Protein AF-A0A183DY13-F1 (afdb_monomer_lite)

Radius of gyration: 20.71 Å; chains: 1; bounding box: 46×67×47 Å

Foldseek 3Di:
DQLVLVVVVLVCPQQFLFLDDDDQAFAQQKAKDDPCPPQFKIKIKGQPDVVQGKIWMWMDGDQKTKTKIWGWDWDDDPQKIKIATFIKMKMAGVVVRDIDMDTRRQKIWMWGCPVHHDTGIDIDGDRDHDDPDDPDDDDQADPPCSVVSSDRPVRVVRLPDDPPDDCSHPVVQVLVVCVVVVVPVVSVVSVVVSVVVSVVVVVVVVVVVVVVVVVVVVVVVVD

pLDDT: mean 89.86, std 10.61, range [41.34, 98.75]

Sequence (223 aa):
MVNVATFVISTLCNTPFRTSKPFNPLWCETFEMDRTYDRGWRAIAEQVSHHPPISAIHAEGNGWILDEDMCVRSNFQATAMKIFPEGTISIFFPATHSFYHWTMKDIKTCVKGFIIGPITVHNEGDCVIKDGRVIWTRKAPPPESELMYNFTAMAIELNEPEEGVAPTDSRLRPDMRLMENGDWAAANDEKARLEEKQRADTKKYQVMRLETDIQLQITIVIE

InterPro domains:
  IPR000648 Oxysterol-binding protein [PF01237] (1-130)
  IPR000648 Oxysterol-binding protein [PF01237] (132-205)
  IPR000648 Oxysterol-binding protein [PTHR10972] (1-131)
  IPR018494 Oxysterol-binding protein, conserved site [PS01013] (46-56)
  IPR037239 Oxysterol-binding protein superfamily [SSF144000] (1-206)

Structure (mmCIF, N/CA/C/O backbone):
data_AF-A0A183DY13-F1
#
_entry.id   AF-A0A183DY13-F1
#
loop_
_atom_site.group_PDB
_atom_site.id
_atom_site.type_symbol
_atom_site.label_atom_id
_atom_site.label_alt_id
_atom_site.label_comp_id
_atom_site.label_asym_id
_atom_site.label_entity_id
_atom_site.label_seq_id
_atom_site.pdbx_PDB_ins_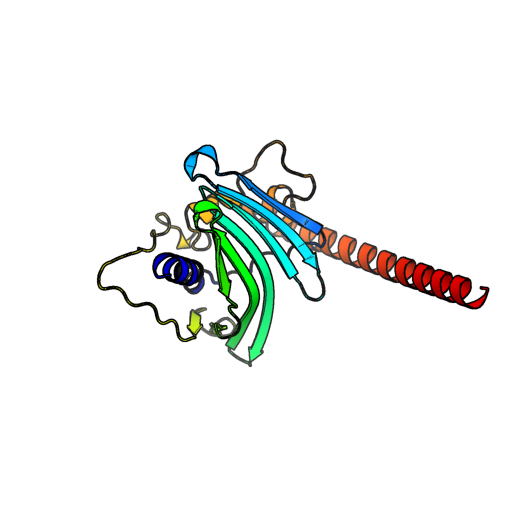code
_atom_site.Cartn_x
_atom_site.Cartn_y
_atom_site.Cartn_z
_atom_site.occupancy
_atom_site.B_iso_or_equiv
_atom_site.auth_seq_id
_atom_site.auth_comp_id
_atom_site.auth_asym_id
_atom_site.auth_atom_id
_atom_site.pdbx_PDB_model_num
ATOM 1 N N . MET A 1 1 ? -12.428 7.706 19.908 1.00 77.31 1 MET A N 1
ATOM 2 C CA . MET A 1 1 ? -11.014 7.415 20.249 1.00 77.31 1 MET A CA 1
ATOM 3 C C . MET A 1 1 ? -10.673 5.929 20.167 1.00 77.31 1 MET A C 1
ATOM 5 O O . MET A 1 1 ? -9.815 5.596 19.368 1.00 77.31 1 MET A O 1
ATOM 9 N N . VAL A 1 2 ? -11.331 5.031 20.918 1.00 85.00 2 VAL A N 1
ATOM 10 C CA . VAL A 1 2 ? -10.957 3.598 20.941 1.00 85.00 2 VAL A CA 1
ATOM 11 C C . VAL A 1 2 ? -10.994 2.945 19.550 1.00 85.00 2 VAL A C 1
ATOM 13 O O . VAL A 1 2 ? -9.998 2.361 19.150 1.00 85.00 2 VAL A O 1
ATOM 16 N N . ASN A 1 3 ? -12.063 3.144 18.768 1.00 88.50 3 ASN A N 1
ATOM 17 C CA . ASN A 1 3 ? -12.154 2.608 17.398 1.00 88.50 3 ASN A CA 1
ATOM 18 C C . ASN A 1 3 ? -11.053 3.135 16.464 1.00 88.50 3 ASN A C 1
ATOM 20 O O . ASN A 1 3 ? -10.502 2.366 15.687 1.00 88.50 3 ASN A O 1
ATOM 24 N N . VAL A 1 4 ? -10.715 4.428 16.559 1.00 89.94 4 VAL A N 1
ATOM 25 C CA . VAL A 1 4 ? -9.640 5.038 15.754 1.00 89.94 4 VAL A CA 1
ATOM 26 C C . VAL A 1 4 ? -8.311 4.387 16.104 1.00 89.94 4 VAL A C 1
ATOM 28 O O . VAL A 1 4 ? -7.590 3.940 15.227 1.00 89.94 4 VAL A O 1
ATOM 31 N N . ALA A 1 5 ? -8.012 4.249 17.391 1.00 88.12 5 ALA A N 1
ATOM 32 C CA . ALA A 1 5 ? -6.770 3.630 17.805 1.00 88.12 5 ALA A CA 1
ATOM 33 C C . ALA A 1 5 ? -6.729 2.132 17.409 1.00 88.12 5 ALA A C 1
ATOM 35 O O . ALA A 1 5 ? -5.703 1.640 16.944 1.00 88.12 5 ALA A O 1
ATOM 36 N N . THR A 1 6 ? -7.847 1.402 17.524 1.00 88.38 6 THR A N 1
ATOM 37 C CA . THR A 1 6 ? -7.950 0.012 17.050 1.00 88.38 6 THR A CA 1
ATOM 38 C C . THR A 1 6 ? -7.696 -0.089 15.546 1.00 88.38 6 THR A C 1
ATOM 40 O O . THR A 1 6 ? -6.985 -0.996 15.114 1.00 88.38 6 THR A O 1
ATOM 43 N N . PHE A 1 7 ? -8.215 0.858 14.760 1.00 92.00 7 PHE A N 1
ATOM 44 C CA . PHE A 1 7 ? -7.916 0.975 13.336 1.00 92.00 7 PHE A CA 1
ATOM 45 C C . PHE A 1 7 ? -6.410 1.166 13.093 1.00 92.00 7 PHE A C 1
ATOM 47 O O . PHE A 1 7 ? -5.842 0.397 12.321 1.00 92.00 7 PHE A O 1
ATOM 54 N N . VAL A 1 8 ? -5.739 2.064 13.829 1.00 89.12 8 VAL A N 1
ATOM 55 C CA . VAL A 1 8 ? -4.276 2.257 13.732 1.00 89.12 8 VAL A CA 1
ATOM 56 C C . VAL A 1 8 ? -3.502 0.962 13.989 1.00 89.12 8 VAL A C 1
ATOM 58 O O . VAL A 1 8 ? -2.612 0.624 13.219 1.00 89.12 8 VAL A O 1
ATOM 61 N N . ILE A 1 9 ? -3.835 0.195 15.034 1.00 85.31 9 ILE A N 1
ATOM 62 C CA . ILE A 1 9 ? -3.143 -1.083 15.297 1.00 85.31 9 ILE A CA 1
ATOM 63 C C . ILE A 1 9 ? -3.423 -2.106 14.193 1.00 85.31 9 ILE A C 1
ATOM 65 O O . ILE A 1 9 ? -2.542 -2.890 13.832 1.00 85.31 9 ILE A O 1
ATOM 69 N N . SER A 1 10 ? -4.647 -2.126 13.661 1.00 89.31 10 SER A N 1
ATOM 70 C CA . SER A 1 10 ? -5.055 -3.127 12.675 1.00 89.31 10 SER A CA 1
ATOM 71 C C . SER A 1 10 ? -4.202 -3.092 11.401 1.00 89.31 10 SER A C 1
ATOM 73 O O . SER A 1 10 ? -3.988 -4.145 10.799 1.00 89.31 10 SER A O 1
ATOM 75 N N . THR A 1 11 ? -3.629 -1.939 11.035 1.00 89.69 11 THR A N 1
ATOM 76 C CA . THR A 1 11 ? -2.766 -1.806 9.847 1.00 89.69 11 THR A CA 1
ATOM 77 C C . THR A 1 11 ? -1.447 -2.578 9.981 1.00 89.69 11 THR A C 1
ATOM 79 O O . THR A 1 11 ? -0.893 -3.041 8.988 1.00 89.69 11 THR A O 1
ATOM 82 N N . LEU A 1 12 ? -0.979 -2.820 11.210 1.00 87.31 12 LEU A N 1
ATOM 83 C CA . LEU A 1 12 ? 0.283 -3.511 11.498 1.00 87.31 12 LEU A CA 1
ATOM 84 C C . LEU A 1 12 ? 0.151 -5.037 11.581 1.00 87.31 12 LEU A C 1
ATOM 86 O O . LEU A 1 12 ? 1.157 -5.745 11.667 1.00 87.31 12 LEU A O 1
ATOM 90 N N . CYS A 1 13 ? -1.075 -5.567 11.603 1.00 86.50 13 CYS A N 1
ATOM 91 C CA . CYS A 1 13 ? -1.325 -6.953 12.006 1.00 86.50 13 CYS A CA 1
ATOM 92 C C . CYS A 1 13 ? -0.799 -8.011 11.023 1.00 86.50 13 CYS A C 1
ATOM 94 O O . CYS A 1 13 ? -0.581 -9.156 11.417 1.00 86.50 13 CYS A O 1
ATOM 96 N N . ASN A 1 14 ? -0.611 -7.646 9.751 1.00 85.81 14 ASN A N 1
ATOM 97 C CA . ASN A 1 14 ? -0.154 -8.567 8.709 1.00 85.81 14 ASN A CA 1
ATOM 98 C C . ASN A 1 14 ? 1.336 -8.426 8.388 1.00 85.81 14 ASN A C 1
ATOM 100 O O . ASN A 1 14 ? 1.910 -9.353 7.823 1.00 85.81 14 ASN A O 1
ATOM 104 N N . THR A 1 15 ? 1.970 -7.320 8.786 1.00 87.19 15 THR A N 1
ATOM 105 C CA . THR A 1 15 ? 3.391 -7.043 8.528 1.00 87.19 15 THR A CA 1
ATOM 106 C C . THR A 1 15 ? 4.320 -8.192 8.941 1.00 87.19 15 THR A C 1
ATOM 108 O O . THR A 1 15 ? 5.172 -8.555 8.134 1.00 87.19 15 THR A O 1
ATOM 111 N N . PRO A 1 16 ? 4.148 -8.854 10.109 1.00 87.38 16 PRO A N 1
ATOM 112 C CA . PRO A 1 16 ? 5.041 -9.939 10.529 1.00 87.38 16 PRO A CA 1
ATOM 113 C C . PRO A 1 16 ? 5.079 -11.156 9.591 1.00 87.38 16 PRO A C 1
ATOM 115 O O . PRO A 1 16 ? 6.037 -11.923 9.619 1.00 87.38 16 PRO A O 1
ATOM 118 N N . PHE A 1 17 ? 4.045 -11.345 8.766 1.00 87.38 17 PHE A N 1
ATOM 119 C CA . PHE A 1 17 ? 3.909 -12.500 7.873 1.00 87.38 17 PHE A CA 1
ATOM 120 C C . PHE A 1 17 ? 4.395 -12.209 6.445 1.00 87.38 17 PHE A C 1
ATOM 122 O O . PHE A 1 17 ? 4.494 -13.119 5.626 1.00 87.38 17 PHE A O 1
ATOM 129 N N . ARG A 1 18 ? 4.697 -10.946 6.126 1.00 89.81 18 ARG A N 1
ATOM 130 C CA . ARG A 1 18 ? 5.050 -10.491 4.776 1.00 89.81 18 ARG A CA 1
ATOM 131 C C . ARG A 1 18 ? 6.548 -10.191 4.711 1.00 89.81 18 ARG A C 1
ATOM 133 O O . ARG A 1 18 ? 6.996 -9.127 5.123 1.00 89.81 18 ARG A O 1
ATOM 140 N N . THR A 1 19 ? 7.327 -11.138 4.194 1.00 88.00 19 THR A N 1
ATOM 141 C CA . THR A 1 19 ? 8.798 -11.033 4.093 1.00 88.00 19 THR A CA 1
ATOM 142 C C . THR A 1 19 ? 9.282 -10.460 2.760 1.00 88.00 19 THR A C 1
ATOM 144 O O . THR A 1 19 ? 10.450 -10.096 2.627 1.00 88.00 19 THR A O 1
ATOM 147 N N . SER A 1 20 ? 8.398 -10.379 1.767 1.00 87.75 20 SER A N 1
ATOM 148 C CA . SER A 1 20 ? 8.717 -9.903 0.422 1.00 87.75 20 SER A CA 1
ATOM 149 C C . SER A 1 20 ? 8.691 -8.381 0.340 1.00 87.75 20 SER A C 1
ATOM 151 O O . SER A 1 20 ? 7.802 -7.727 0.886 1.00 87.75 20 SER A O 1
ATOM 153 N N . LYS A 1 21 ? 9.651 -7.817 -0.396 1.00 89.44 21 LYS A N 1
ATOM 154 C CA . LYS A 1 21 ? 9.696 -6.386 -0.693 1.00 89.44 21 LYS A CA 1
ATOM 155 C C . LYS A 1 21 ? 8.598 -6.038 -1.717 1.00 89.44 21 LYS A C 1
ATOM 157 O O . LYS A 1 21 ? 8.555 -6.696 -2.755 1.00 89.44 21 LYS A O 1
ATOM 162 N N . PRO A 1 22 ? 7.748 -5.024 -1.474 1.00 92.69 22 PRO A N 1
ATOM 163 C CA . PRO A 1 22 ? 6.835 -4.525 -2.499 1.00 92.69 22 PRO A CA 1
ATOM 164 C C . PRO A 1 22 ? 7.603 -3.842 -3.641 1.00 92.69 22 PRO A C 1
ATOM 166 O O . PRO A 1 22 ? 8.767 -3.450 -3.486 1.00 92.69 22 PRO A O 1
ATOM 169 N N . PHE A 1 23 ? 6.948 -3.668 -4.789 1.00 94.94 23 PHE A N 1
ATOM 170 C CA . PHE A 1 23 ? 7.490 -2.832 -5.857 1.00 94.94 23 PHE A CA 1
ATOM 171 C C . PHE A 1 23 ? 7.602 -1.389 -5.369 1.00 94.94 23 PHE A C 1
ATOM 173 O O . PHE A 1 23 ? 6.738 -0.899 -4.648 1.00 94.94 23 PHE A O 1
ATOM 180 N N . ASN A 1 24 ? 8.689 -0.718 -5.746 1.00 94.31 24 ASN A N 1
ATOM 181 C CA . ASN A 1 24 ? 8.785 0.724 -5.565 1.00 94.31 24 ASN A CA 1
ATOM 182 C C . ASN A 1 24 ? 7.959 1.380 -6.682 1.00 94.31 24 ASN A C 1
ATOM 184 O O . ASN A 1 24 ? 8.281 1.123 -7.852 1.00 94.31 24 ASN A O 1
ATOM 188 N N . PRO A 1 25 ? 6.922 2.174 -6.374 1.00 96.88 25 PRO A N 1
ATOM 189 C CA . PRO A 1 25 ? 6.128 2.816 -7.411 1.00 96.88 25 PRO A CA 1
ATOM 190 C C . PRO A 1 25 ? 6.978 3.772 -8.260 1.00 96.88 25 PRO A C 1
ATOM 192 O O . PRO A 1 25 ? 7.935 4.400 -7.778 1.00 96.88 25 PRO A O 1
ATOM 195 N N . LEU A 1 26 ? 6.650 3.863 -9.547 1.00 97.00 26 LEU A N 1
ATOM 196 C CA . LEU A 1 26 ? 7.218 4.871 -10.437 1.00 97.00 26 LEU A CA 1
ATOM 197 C C . LEU A 1 26 ? 6.683 6.252 -10.040 1.00 97.00 26 LEU A C 1
ATOM 199 O O . LEU A 1 26 ? 5.630 6.376 -9.432 1.00 97.00 26 LEU A O 1
ATOM 203 N N . TRP A 1 27 ? 7.413 7.315 -10.365 1.00 95.62 27 TRP A N 1
ATOM 204 C CA . TRP A 1 27 ? 6.944 8.680 -10.114 1.00 95.62 27 TRP A CA 1
ATOM 205 C C . TRP A 1 27 ? 5.656 8.941 -10.905 1.00 95.62 27 TRP A C 1
ATOM 207 O O . TRP A 1 27 ? 5.613 8.619 -12.094 1.00 95.62 27 TRP A O 1
ATOM 217 N N . CYS A 1 28 ? 4.643 9.501 -10.237 1.00 96.31 28 CYS A N 1
ATOM 218 C CA . CYS A 1 28 ? 3.284 9.684 -10.760 1.00 96.31 28 CYS A CA 1
ATOM 219 C C . CYS A 1 28 ? 2.545 8.376 -11.104 1.00 96.31 28 CYS A C 1
ATOM 221 O O . CYS A 1 28 ? 1.538 8.409 -11.807 1.00 96.31 28 CYS A O 1
ATOM 223 N N . GLU A 1 29 ? 3.019 7.220 -10.627 1.00 98.38 29 GLU A N 1
ATOM 224 C CA . GLU A 1 29 ? 2.198 6.006 -10.602 1.00 98.38 29 GLU A CA 1
ATOM 225 C C . GLU A 1 29 ? 1.019 6.224 -9.650 1.00 98.38 29 GLU A C 1
ATOM 227 O O . GLU A 1 29 ? 1.195 6.775 -8.558 1.00 98.38 29 GLU A O 1
ATOM 232 N N . THR A 1 30 ? -0.171 5.805 -10.073 1.00 98.62 30 THR A N 1
ATOM 233 C CA . THR A 1 30 ? -1.405 5.916 -9.295 1.00 98.62 30 THR A CA 1
ATOM 234 C C . THR A 1 30 ? -1.917 4.534 -8.916 1.00 98.62 30 THR A C 1
ATOM 236 O O . THR A 1 30 ? -1.565 3.537 -9.535 1.00 98.62 30 THR A O 1
ATOM 239 N N . PHE A 1 31 ? -2.783 4.462 -7.918 1.00 98.56 31 PHE A N 1
ATOM 240 C CA . PHE A 1 31 ? -3.565 3.267 -7.628 1.00 98.56 31 PHE A CA 1
ATOM 241 C C . PHE A 1 31 ? -4.926 3.683 -7.088 1.00 98.56 31 PHE A C 1
ATOM 243 O O . PHE A 1 31 ? -4.987 4.430 -6.113 1.00 98.56 31 PHE A O 1
ATOM 250 N N . GLU A 1 32 ? -6.007 3.204 -7.689 1.00 97.50 32 GLU A N 1
ATOM 251 C CA . GLU A 1 32 ? -7.363 3.443 -7.188 1.00 97.50 32 GLU A CA 1
ATOM 252 C C . GLU A 1 32 ? -8.063 2.155 -6.763 1.00 97.50 32 GLU A C 1
ATOM 254 O O . GLU A 1 32 ? -7.801 1.075 -7.285 1.00 97.50 32 GLU A O 1
ATOM 259 N N . MET A 1 33 ? -8.955 2.246 -5.784 1.00 96.19 33 MET A N 1
ATOM 260 C CA . MET A 1 33 ? -9.711 1.101 -5.286 1.00 96.19 33 MET A CA 1
ATOM 261 C C . MET A 1 33 ? -11.091 1.566 -4.845 1.00 96.19 33 MET A C 1
ATOM 263 O O . MET A 1 33 ? -11.220 2.192 -3.791 1.00 96.19 33 MET A O 1
ATOM 267 N N . ASP A 1 34 ? -12.121 1.254 -5.632 1.00 96.00 34 ASP A N 1
ATOM 268 C CA . ASP A 1 34 ? -13.508 1.556 -5.287 1.00 96.00 34 ASP A CA 1
ATOM 269 C C . ASP A 1 34 ? -14.202 0.320 -4.702 1.00 96.00 34 ASP A C 1
ATOM 271 O O . ASP A 1 34 ? -14.451 -0.684 -5.365 1.00 96.00 34 ASP A O 1
ATOM 275 N N . ARG A 1 35 ? -14.519 0.392 -3.411 1.00 95.38 35 ARG A N 1
ATOM 276 C CA . ARG A 1 35 ? -15.275 -0.624 -2.670 1.00 95.38 35 ARG A CA 1
ATOM 277 C C . ARG A 1 35 ? -16.536 -0.024 -2.071 1.00 95.38 35 ARG A C 1
ATOM 279 O O . ARG A 1 35 ? -17.029 -0.485 -1.040 1.00 95.38 35 ARG A O 1
ATOM 286 N N . THR A 1 36 ? -17.076 1.020 -2.697 1.00 95.94 36 THR A N 1
ATOM 287 C CA . THR A 1 36 ? -18.258 1.735 -2.210 1.00 95.94 36 THR A CA 1
ATOM 288 C C . THR A 1 36 ? -19.463 0.799 -2.131 1.00 95.94 36 THR A C 1
ATOM 290 O O . THR A 1 36 ? -20.215 0.852 -1.160 1.00 95.94 36 THR A O 1
ATOM 293 N N . TYR A 1 37 ? -19.612 -0.112 -3.098 1.00 94.06 37 TYR A N 1
ATOM 294 C CA . TYR A 1 37 ? -20.756 -1.021 -3.168 1.00 94.06 37 TYR A CA 1
ATOM 295 C C . TYR A 1 37 ? -20.774 -2.078 -2.052 1.00 94.06 37 TYR A C 1
ATOM 297 O O . TYR A 1 37 ? -21.825 -2.334 -1.467 1.00 94.06 37 TYR A O 1
ATOM 305 N N . ASP A 1 38 ? -19.633 -2.695 -1.738 1.00 94.69 38 ASP A N 1
ATOM 306 C CA . ASP A 1 38 ? -19.574 -3.850 -0.835 1.00 94.69 38 ASP A CA 1
ATOM 307 C C . ASP A 1 38 ? -18.949 -3.543 0.536 1.00 94.69 38 ASP A C 1
ATOM 309 O O . ASP A 1 38 ? -19.272 -4.213 1.520 1.00 94.69 38 ASP A O 1
ATOM 313 N N . ARG A 1 39 ? -18.075 -2.532 0.633 1.00 93.88 39 ARG A N 1
ATOM 314 C CA . ARG A 1 39 ? -17.415 -2.126 1.888 1.00 93.88 39 ARG A CA 1
ATOM 315 C C . ARG A 1 39 ? -17.647 -0.666 2.281 1.00 93.88 39 ARG A C 1
ATOM 317 O O . ARG A 1 39 ? -17.276 -0.293 3.394 1.00 93.88 39 ARG A O 1
ATOM 324 N N . GLY A 1 40 ? -18.275 0.140 1.427 1.00 97.06 40 GLY A N 1
ATOM 325 C CA . GLY A 1 40 ? -18.633 1.527 1.725 1.00 97.06 40 GLY A CA 1
ATOM 326 C C . GLY A 1 40 ? -17.445 2.483 1.804 1.00 97.06 40 GLY A C 1
ATOM 327 O O . GLY A 1 40 ? -17.478 3.409 2.616 1.00 97.06 40 GLY A O 1
ATOM 328 N N . TRP A 1 41 ? -16.385 2.232 1.032 1.00 97.69 41 TRP A N 1
ATOM 329 C CA . TRP A 1 41 ? -15.234 3.128 0.931 1.00 97.69 41 TRP A CA 1
ATOM 330 C C . TRP A 1 41 ? -14.566 3.055 -0.438 1.00 97.69 41 TRP A C 1
ATOM 332 O O . TRP A 1 41 ? -14.662 2.044 -1.125 1.00 97.69 41 TRP A O 1
ATOM 342 N N . ARG A 1 42 ? -13.840 4.108 -0.794 1.00 97.88 42 ARG A N 1
ATOM 343 C CA . ARG A 1 42 ? -12.975 4.184 -1.969 1.00 97.88 42 ARG A CA 1
ATOM 344 C C . ARG A 1 42 ? -11.680 4.903 -1.618 1.00 97.88 42 ARG A C 1
ATOM 346 O O . ARG A 1 42 ? -11.660 5.693 -0.675 1.00 97.88 42 ARG A O 1
ATOM 353 N N . ALA A 1 43 ? -10.612 4.631 -2.353 1.00 98.25 43 ALA A N 1
ATOM 354 C CA . ALA A 1 43 ? -9.329 5.292 -2.160 1.00 98.25 43 ALA A CA 1
ATOM 355 C C . ALA A 1 43 ? -8.615 5.540 -3.488 1.00 98.25 43 ALA A C 1
ATOM 357 O O . ALA A 1 43 ? -8.771 4.767 -4.432 1.00 98.25 43 ALA A O 1
ATOM 358 N N . ILE A 1 44 ? -7.797 6.587 -3.515 1.00 98.38 44 ILE A N 1
ATOM 359 C CA . ILE A 1 44 ? -6.825 6.871 -4.565 1.00 98.38 44 ILE A CA 1
ATOM 360 C C . ILE A 1 44 ? -5.466 7.138 -3.925 1.00 98.38 44 ILE A C 1
ATOM 362 O O . ILE A 1 44 ? -5.374 7.774 -2.876 1.00 98.38 44 ILE A O 1
ATOM 366 N N . ALA A 1 45 ? -4.413 6.641 -4.557 1.00 98.56 45 ALA A N 1
ATOM 367 C CA . ALA A 1 45 ? -3.035 6.842 -4.162 1.00 98.56 45 ALA A CA 1
ATOM 368 C C . ALA A 1 45 ? -2.201 7.332 -5.347 1.00 98.56 45 ALA A C 1
ATOM 370 O O . ALA A 1 45 ? -2.456 6.946 -6.487 1.00 98.56 45 ALA A O 1
ATOM 371 N N . GLU A 1 46 ? -1.179 8.137 -5.070 1.00 98.75 46 GLU A N 1
ATOM 372 C CA . GLU A 1 46 ? -0.189 8.580 -6.051 1.00 98.75 46 GLU A CA 1
ATOM 373 C C . GLU A 1 46 ? 1.218 8.558 -5.448 1.00 98.75 46 GLU A C 1
ATOM 375 O O . GLU A 1 46 ? 1.447 8.989 -4.314 1.00 98.75 46 GLU A O 1
ATOM 380 N N . GLN A 1 47 ? 2.198 8.119 -6.233 1.00 98.31 47 GLN A N 1
ATOM 381 C CA . GLN A 1 47 ? 3.609 8.317 -5.927 1.00 98.31 47 GLN A CA 1
ATOM 382 C C . GLN A 1 47 ? 4.033 9.763 -6.224 1.00 98.31 47 GLN A C 1
ATOM 384 O O . GLN A 1 47 ? 4.601 10.069 -7.278 1.00 98.31 47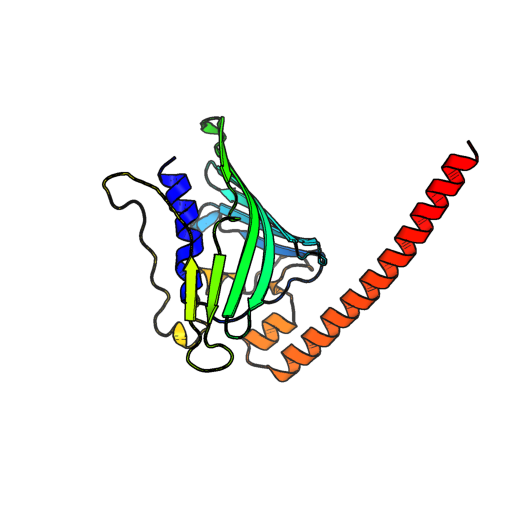 GLN A O 1
ATOM 389 N N . VAL A 1 48 ? 3.796 10.655 -5.264 1.00 97.56 48 VAL A N 1
ATOM 390 C CA . VAL A 1 48 ? 4.034 12.103 -5.396 1.00 97.56 48 VAL A CA 1
ATOM 391 C C . VAL A 1 48 ? 5.518 12.494 -5.404 1.00 97.56 48 VAL A C 1
ATOM 393 O O . VAL A 1 48 ? 5.880 13.570 -5.878 1.00 97.56 48 VAL A O 1
ATOM 396 N N . SER A 1 49 ? 6.409 11.629 -4.909 1.00 95.19 49 SER A N 1
ATOM 397 C CA . SER A 1 49 ? 7.862 11.843 -4.958 1.00 95.19 49 SER A CA 1
ATOM 398 C C . SER A 1 49 ? 8.618 10.524 -5.080 1.00 95.19 49 SER A C 1
ATOM 400 O O . SER A 1 49 ? 8.205 9.518 -4.515 1.00 95.19 49 SER A O 1
ATOM 402 N N . HIS A 1 50 ? 9.754 10.511 -5.784 1.00 92.44 50 HIS A N 1
ATOM 403 C CA . HIS A 1 50 ? 10.613 9.322 -5.916 1.00 92.44 50 HIS A CA 1
ATOM 404 C C . HIS A 1 50 ? 11.926 9.418 -5.115 1.00 92.44 50 HIS A C 1
ATOM 406 O O . HIS A 1 50 ? 12.466 8.406 -4.667 1.00 92.44 50 HIS A O 1
ATOM 412 N N . HIS A 1 51 ? 12.425 10.634 -4.870 1.00 89.81 51 HIS A N 1
ATOM 413 C CA . HIS A 1 51 ? 13.631 10.887 -4.077 1.00 89.81 51 HIS A CA 1
ATOM 414 C C . HIS A 1 51 ? 13.406 12.071 -3.115 1.00 89.81 51 HIS A C 1
ATOM 416 O O . HIS A 1 51 ? 13.655 13.211 -3.505 1.00 89.81 51 HIS A O 1
ATOM 422 N N . PRO A 1 52 ? 12.961 11.822 -1.864 1.00 92.81 52 PRO A N 1
ATOM 423 C CA . PRO A 1 52 ? 12.645 10.513 -1.267 1.00 92.81 52 PRO A CA 1
ATOM 424 C C . PRO A 1 52 ? 11.346 9.893 -1.825 1.00 92.81 52 PRO A C 1
ATOM 426 O O . PRO A 1 52 ? 10.516 10.634 -2.351 1.00 92.81 52 PRO A O 1
ATOM 429 N N . PRO A 1 53 ? 11.151 8.563 -1.735 1.00 94.62 53 PRO A N 1
ATOM 430 C CA . PRO A 1 53 ? 9.930 7.914 -2.204 1.00 94.62 53 PRO A CA 1
ATOM 431 C C . PRO A 1 53 ? 8.774 8.213 -1.243 1.00 94.62 53 PRO A C 1
ATOM 433 O O . PRO A 1 53 ? 8.774 7.722 -0.116 1.00 94.62 53 PRO A O 1
ATOM 436 N N . ILE A 1 54 ? 7.812 9.021 -1.687 1.00 97.56 54 ILE A N 1
ATOM 437 C CA . ILE A 1 54 ? 6.611 9.383 -0.928 1.00 97.56 54 ILE A CA 1
ATOM 438 C C . ILE A 1 54 ? 5.392 8.980 -1.752 1.00 97.56 54 ILE A C 1
ATOM 440 O O . ILE A 1 54 ? 5.276 9.394 -2.909 1.00 97.56 54 ILE A O 1
ATOM 444 N N . SER A 1 55 ? 4.499 8.207 -1.144 1.00 98.06 55 SER A N 1
ATOM 445 C CA . SER A 1 55 ? 3.154 7.951 -1.659 1.00 98.06 55 SER A CA 1
ATOM 446 C C . SER A 1 55 ? 2.152 8.767 -0.845 1.00 98.06 55 SER A C 1
ATOM 448 O O . SER A 1 55 ? 2.258 8.807 0.380 1.00 98.06 55 SER A O 1
ATOM 450 N N . ALA A 1 56 ? 1.202 9.416 -1.508 1.00 98.44 56 ALA A N 1
ATOM 451 C CA . ALA A 1 56 ? 0.060 10.063 -0.870 1.00 98.44 56 ALA A CA 1
ATOM 452 C C . ALA A 1 56 ? -1.203 9.248 -1.157 1.00 98.44 56 ALA A C 1
ATOM 454 O O . ALA A 1 56 ? -1.329 8.692 -2.245 1.00 98.44 56 ALA A O 1
ATOM 455 N N . ILE A 1 57 ? -2.117 9.167 -0.195 1.00 98.44 57 ILE A N 1
ATOM 456 C CA . ILE A 1 57 ? -3.373 8.424 -0.272 1.00 98.44 57 ILE A CA 1
ATOM 457 C C . ILE A 1 57 ? -4.497 9.324 0.233 1.00 98.44 57 ILE A C 1
ATOM 459 O O . ILE A 1 57 ? -4.383 9.936 1.294 1.00 98.44 57 ILE A O 1
ATOM 463 N N . HIS A 1 58 ? -5.600 9.349 -0.505 1.00 98.69 58 HIS A N 1
ATOM 464 C CA . HIS A 1 58 ? -6.869 9.921 -0.084 1.00 98.69 58 HIS A CA 1
ATOM 465 C C . HIS A 1 58 ? -7.933 8.826 -0.118 1.00 98.69 58 HIS A C 1
ATOM 467 O O . HIS A 1 58 ? -8.095 8.144 -1.132 1.00 98.69 58 HIS A O 1
ATOM 473 N N . ALA A 1 59 ? -8.661 8.644 0.978 1.00 98.50 59 ALA A N 1
ATOM 474 C CA . ALA A 1 59 ? -9.720 7.657 1.088 1.00 98.50 59 ALA A CA 1
ATOM 475 C C . ALA A 1 59 ? -10.983 8.265 1.693 1.00 98.50 59 ALA A C 1
ATOM 477 O O . ALA A 1 59 ? -10.949 8.970 2.699 1.00 98.50 59 ALA A O 1
ATOM 478 N N . GLU A 1 60 ? -12.122 7.922 1.114 1.00 98.44 60 GLU A N 1
ATOM 479 C CA . GLU A 1 60 ? -13.435 8.325 1.595 1.00 98.44 60 GLU A CA 1
ATOM 480 C C . GLU A 1 60 ? -14.231 7.073 1.925 1.00 98.44 60 GLU A C 1
ATOM 482 O O . GLU A 1 60 ? -14.261 6.119 1.147 1.00 98.44 60 GLU A O 1
ATOM 487 N N . GLY A 1 61 ? -14.928 7.076 3.053 1.00 97.38 61 GLY A N 1
ATOM 488 C CA . GLY A 1 61 ? -15.895 6.035 3.355 1.00 97.38 61 GLY A CA 1
ATOM 489 C C . GLY A 1 61 ? -17.115 6.565 4.077 1.00 97.38 61 GLY A C 1
ATOM 490 O O . GLY A 1 61 ? -17.313 7.771 4.227 1.00 97.38 61 GLY A O 1
ATOM 491 N N . ASN A 1 62 ? -17.964 5.644 4.524 1.00 95.94 62 ASN A N 1
ATOM 492 C CA . ASN A 1 62 ? -19.232 5.966 5.176 1.00 95.94 62 ASN A CA 1
ATOM 493 C C . ASN A 1 62 ? -19.043 6.818 6.449 1.00 95.94 62 ASN A C 1
ATOM 495 O O . ASN A 1 62 ? -18.893 6.293 7.554 1.00 95.94 62 ASN A O 1
ATOM 499 N N . GLY A 1 63 ? -19.089 8.144 6.289 1.00 95.81 63 GLY A N 1
ATOM 500 C CA . GLY A 1 63 ? -18.986 9.120 7.374 1.00 95.81 63 GLY A CA 1
ATOM 501 C C . GLY A 1 63 ? -17.560 9.447 7.827 1.00 95.81 63 GLY A C 1
ATOM 502 O O . GLY A 1 63 ? -17.404 10.017 8.909 1.00 95.81 63 GLY A O 1
ATOM 503 N N . TRP A 1 64 ? -16.538 9.104 7.039 1.00 97.69 64 TRP A N 1
ATOM 504 C CA . TRP A 1 64 ? -15.142 9.423 7.340 1.00 97.69 64 TRP A CA 1
ATOM 505 C C . TRP A 1 64 ? -14.343 9.748 6.076 1.00 97.69 64 TRP A C 1
ATOM 507 O O . TRP A 1 64 ? -14.634 9.238 4.997 1.00 97.69 64 TRP A O 1
ATOM 517 N N . ILE A 1 65 ? -13.331 10.597 6.232 1.00 98.50 65 ILE A N 1
ATOM 518 C CA . ILE A 1 65 ? -12.355 10.962 5.200 1.00 98.50 65 ILE A CA 1
ATOM 519 C C . ILE A 1 65 ? -10.974 10.743 5.807 1.00 98.50 65 ILE A C 1
ATOM 521 O O . ILE A 1 65 ? -10.755 11.153 6.946 1.00 98.50 65 ILE A O 1
ATOM 525 N N . LEU A 1 66 ? -10.081 10.070 5.091 1.00 98.50 66 LEU A N 1
ATOM 526 C CA . LEU A 1 66 ? -8.722 9.771 5.518 1.00 98.50 66 LEU A CA 1
ATOM 527 C C . LEU A 1 66 ? -7.729 10.285 4.481 1.00 98.50 66 LEU A C 1
ATOM 529 O O . LEU A 1 66 ? -7.863 9.996 3.297 1.00 98.50 66 LEU A O 1
ATOM 533 N N . ASP A 1 67 ? -6.707 10.980 4.961 1.00 98.50 67 ASP A N 1
ATOM 534 C CA . ASP A 1 67 ? -5.567 11.426 4.167 1.00 98.50 67 ASP A CA 1
ATOM 535 C C . ASP A 1 67 ? -4.287 10.879 4.795 1.00 98.50 67 ASP A C 1
ATOM 537 O O . ASP A 1 67 ? -4.107 10.953 6.016 1.00 98.50 67 ASP A O 1
ATOM 541 N N . GLU A 1 68 ? -3.403 10.337 3.968 1.00 97.00 68 GLU A N 1
ATOM 542 C CA . GLU A 1 68 ? -2.122 9.773 4.381 1.00 97.00 68 GLU A CA 1
ATOM 543 C C . GLU A 1 68 ? -1.012 10.184 3.416 1.00 97.00 68 GLU A C 1
ATOM 545 O O . GLU A 1 68 ? -1.169 10.117 2.201 1.00 97.00 68 GLU A O 1
ATOM 550 N N . ASP A 1 69 ? 0.140 10.555 3.961 1.00 96.19 69 ASP A N 1
ATOM 551 C CA . ASP A 1 69 ? 1.412 10.525 3.249 1.00 96.19 69 ASP A CA 1
ATOM 552 C C . ASP A 1 69 ? 2.333 9.495 3.906 1.00 96.19 69 ASP A C 1
ATOM 554 O O . ASP A 1 69 ? 2.336 9.343 5.129 1.00 96.19 69 ASP A O 1
ATOM 558 N N . MET A 1 70 ? 3.107 8.768 3.101 1.00 94.69 70 MET A N 1
ATOM 559 C CA . MET A 1 70 ? 4.008 7.736 3.601 1.00 94.69 70 MET A CA 1
ATOM 560 C C . MET A 1 70 ? 5.315 7.686 2.812 1.00 94.69 70 MET A C 1
ATOM 562 O O . MET A 1 70 ? 5.349 7.495 1.597 1.00 94.69 70 MET A O 1
ATOM 566 N N . CYS A 1 71 ? 6.416 7.786 3.546 1.00 94.94 71 CYS A N 1
ATOM 567 C CA . CYS A 1 71 ? 7.781 7.539 3.121 1.00 94.94 71 CYS A CA 1
ATOM 568 C C . CYS A 1 71 ? 8.350 6.393 3.953 1.00 94.94 71 CYS A C 1
ATOM 570 O O . CYS A 1 71 ? 8.495 6.498 5.169 1.00 94.94 71 CYS A O 1
ATOM 572 N N . VAL A 1 72 ? 8.754 5.306 3.303 1.00 92.06 72 VAL A N 1
ATOM 573 C CA . VAL A 1 72 ? 9.364 4.167 3.996 1.00 92.06 72 VAL A CA 1
ATOM 574 C C . VAL A 1 72 ? 10.883 4.256 3.887 1.00 92.06 72 VAL A C 1
ATOM 576 O O . VAL A 1 72 ? 11.452 4.062 2.812 1.00 92.06 72 VAL A O 1
ATOM 579 N N . ARG A 1 73 ? 11.567 4.529 5.004 1.00 90.94 73 ARG A N 1
ATOM 580 C CA . ARG A 1 73 ? 13.037 4.515 5.072 1.00 90.94 73 ARG A CA 1
ATOM 581 C C . ARG A 1 73 ? 13.538 3.192 5.632 1.00 90.94 73 ARG A C 1
ATOM 583 O O . ARG A 1 73 ? 12.962 2.639 6.562 1.00 90.94 73 ARG A O 1
ATOM 590 N N . SER A 1 74 ? 14.652 2.692 5.109 1.00 91.12 74 SER A N 1
ATOM 591 C CA . SER A 1 74 ? 15.294 1.470 5.606 1.00 91.12 74 SER A CA 1
ATOM 592 C C . SER A 1 74 ? 16.730 1.740 6.052 1.00 91.12 74 SER A C 1
ATOM 594 O O . SER A 1 74 ? 17.503 2.334 5.304 1.00 91.12 74 SER A O 1
ATOM 596 N N . ASN A 1 75 ? 17.109 1.248 7.231 1.00 91.12 75 ASN A N 1
ATOM 597 C CA . ASN A 1 75 ? 18.475 1.250 7.746 1.00 91.12 75 ASN A CA 1
ATOM 598 C C . ASN A 1 75 ? 18.995 -0.189 7.841 1.00 91.12 75 ASN A C 1
ATOM 600 O O . ASN A 1 75 ? 18.452 -1.007 8.588 1.00 91.12 75 ASN A O 1
ATOM 604 N N . PHE A 1 76 ? 20.051 -0.491 7.092 1.00 89.44 76 PHE A N 1
ATOM 605 C CA . PHE A 1 76 ? 20.730 -1.778 7.139 1.00 89.44 76 PHE A CA 1
ATOM 606 C C . PHE A 1 76 ? 21.809 -1.776 8.231 1.00 89.44 76 PHE A C 1
ATOM 608 O O . PHE A 1 76 ? 22.736 -0.972 8.219 1.00 89.44 76 PHE A O 1
ATOM 615 N N . GLN A 1 77 ? 21.690 -2.705 9.175 1.00 87.69 77 GLN A N 1
ATOM 616 C CA . GLN A 1 77 ? 22.550 -2.870 10.343 1.00 87.69 77 GLN A CA 1
ATOM 617 C C . GLN A 1 77 ? 23.085 -4.304 10.390 1.00 87.69 77 GLN A C 1
ATOM 619 O O . GLN A 1 77 ? 22.618 -5.132 11.173 1.00 87.69 77 GLN A O 1
ATOM 624 N N . ALA A 1 78 ? 24.070 -4.589 9.534 1.00 87.31 78 ALA A N 1
ATOM 625 C CA . ALA A 1 78 ? 24.707 -5.899 9.389 1.00 87.31 78 ALA A CA 1
ATOM 626 C C . ALA A 1 78 ? 23.699 -7.035 9.126 1.00 87.31 78 ALA A C 1
ATOM 628 O O . ALA A 1 78 ? 23.320 -7.268 7.988 1.00 87.31 78 ALA A O 1
ATOM 629 N N . THR A 1 79 ? 23.250 -7.749 10.157 1.00 88.81 79 THR A N 1
ATOM 630 C CA . THR A 1 79 ? 22.314 -8.882 10.034 1.00 88.81 79 THR A CA 1
ATOM 631 C C . THR A 1 79 ? 20.842 -8.488 10.188 1.00 88.81 79 THR A C 1
ATOM 633 O O . THR A 1 79 ? 19.960 -9.348 10.105 1.00 88.81 79 THR A O 1
ATOM 636 N N . ALA A 1 80 ? 20.564 -7.204 10.419 1.00 89.81 80 ALA A N 1
ATOM 637 C CA . ALA A 1 80 ? 19.223 -6.669 10.600 1.00 89.81 80 ALA A CA 1
ATOM 638 C C . ALA A 1 80 ? 18.951 -5.507 9.640 1.00 89.81 80 ALA A C 1
ATOM 640 O O . ALA A 1 80 ? 19.825 -4.693 9.364 1.00 89.81 80 ALA A O 1
ATOM 641 N N . MET A 1 81 ? 17.714 -5.387 9.179 1.00 91.88 81 MET A N 1
ATOM 642 C CA . MET A 1 81 ? 17.19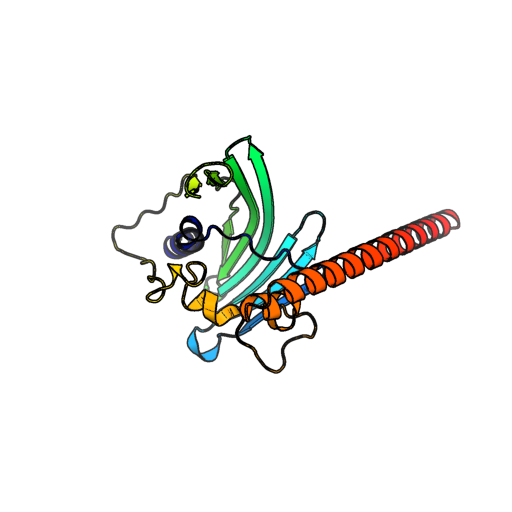5 -4.211 8.491 1.00 91.88 81 MET A CA 1
ATOM 643 C C . MET A 1 81 ? 16.089 -3.615 9.357 1.00 91.88 81 MET A C 1
ATOM 645 O O . MET A 1 81 ? 15.196 -4.327 9.812 1.00 91.88 81 MET A O 1
ATOM 649 N N . LYS A 1 82 ? 16.164 -2.315 9.627 1.00 92.44 82 LYS A N 1
ATOM 650 C CA . LYS A 1 82 ? 15.114 -1.561 10.318 1.00 92.44 82 LYS A CA 1
ATOM 651 C C . LYS A 1 82 ? 14.378 -0.715 9.299 1.00 92.44 82 LYS A C 1
ATOM 653 O O . LYS A 1 82 ? 15.018 0.012 8.549 1.00 92.44 82 LYS A O 1
ATOM 658 N N . ILE A 1 83 ? 13.063 -0.821 9.278 1.00 91.81 83 ILE A N 1
ATOM 659 C CA . ILE A 1 83 ? 12.178 -0.108 8.367 1.00 91.81 83 ILE A CA 1
ATOM 660 C C . ILE A 1 83 ? 11.359 0.880 9.195 1.00 91.81 83 ILE A C 1
ATOM 662 O O . ILE A 1 83 ? 10.778 0.503 10.215 1.00 91.81 83 ILE A O 1
ATOM 666 N N . PHE A 1 84 ? 11.339 2.130 8.749 1.00 91.56 84 PHE A N 1
ATOM 667 C CA . PHE A 1 84 ? 10.714 3.268 9.405 1.00 91.56 84 PHE A CA 1
ATOM 668 C C . PHE A 1 84 ? 9.629 3.827 8.478 1.00 91.56 84 PHE A C 1
ATOM 670 O O . PHE A 1 84 ? 9.968 4.372 7.423 1.00 91.56 84 PHE A O 1
ATOM 677 N N . PRO A 1 85 ? 8.345 3.648 8.818 1.00 91.38 85 PRO A N 1
ATOM 678 C CA . PRO A 1 85 ? 7.258 4.375 8.187 1.00 91.38 85 PRO A CA 1
ATOM 679 C C . PRO A 1 85 ? 7.263 5.819 8.700 1.00 91.38 85 PRO A C 1
ATOM 681 O O . PRO A 1 85 ? 7.122 6.078 9.897 1.00 91.38 85 PRO A O 1
ATOM 684 N N . GLU A 1 86 ? 7.453 6.765 7.793 1.00 91.88 86 GLU A N 1
ATOM 685 C CA . GLU A 1 86 ? 7.503 8.186 8.100 1.00 91.88 86 GLU A CA 1
ATOM 686 C C . GLU A 1 86 ? 6.465 8.929 7.278 1.00 91.88 86 GLU A C 1
ATOM 688 O O . GLU A 1 86 ? 6.465 8.843 6.058 1.00 91.88 86 GLU A O 1
ATOM 693 N N . GLY A 1 87 ? 5.603 9.674 7.951 1.00 90.19 87 GLY A N 1
ATOM 694 C CA . GLY A 1 87 ? 4.509 10.385 7.313 1.00 90.19 87 GLY A CA 1
ATOM 695 C C . GLY A 1 87 ? 3.386 10.654 8.299 1.00 90.19 87 GLY A C 1
ATOM 696 O O . GLY A 1 87 ? 3.477 10.280 9.483 1.00 90.19 87 GLY A O 1
ATOM 697 N N . THR A 1 88 ? 2.354 11.339 7.825 1.00 91.75 88 THR A N 1
ATOM 698 C CA . THR A 1 88 ? 1.201 11.719 8.636 1.00 91.75 88 THR A CA 1
ATOM 699 C C . THR A 1 88 ? -0.044 11.036 8.112 1.00 91.75 88 THR A C 1
ATOM 701 O O . THR A 1 88 ? -0.290 11.007 6.913 1.00 91.75 88 THR A O 1
ATOM 704 N N . ILE A 1 89 ? -0.859 10.525 9.031 1.00 94.81 89 ILE A N 1
ATOM 705 C CA . ILE A 1 89 ? -2.202 10.050 8.719 1.00 94.81 89 ILE A CA 1
ATOM 706 C C . ILE A 1 89 ? -3.193 10.912 9.483 1.00 94.81 89 ILE A C 1
ATOM 708 O O . ILE A 1 89 ? -3.001 11.191 10.672 1.00 94.81 89 ILE A O 1
ATOM 712 N N . SER A 1 90 ? -4.257 11.325 8.810 1.00 95.81 90 SER A N 1
ATOM 713 C CA . SER A 1 90 ? -5.369 12.041 9.412 1.00 95.81 90 SER A CA 1
ATOM 714 C C . SER A 1 90 ? -6.697 11.410 9.027 1.00 95.81 90 SER A C 1
ATOM 716 O O . SER A 1 90 ? -6.846 10.884 7.932 1.00 95.81 90 SER A O 1
ATOM 718 N N . ILE A 1 91 ? -7.657 11.434 9.948 1.00 97.06 91 ILE A N 1
ATOM 719 C CA . ILE A 1 91 ? -9.027 10.993 9.700 1.00 97.06 91 ILE A CA 1
ATOM 720 C C . ILE A 1 91 ? -10.011 12.011 10.272 1.00 97.06 91 ILE A C 1
ATOM 722 O O . ILE A 1 91 ? -9.946 12.396 11.447 1.00 97.06 91 ILE A O 1
ATOM 726 N N . PHE A 1 92 ? -10.933 12.444 9.422 1.00 97.56 92 PHE A N 1
ATOM 727 C CA . PHE A 1 92 ? -11.977 13.409 9.720 1.00 97.56 92 PHE A CA 1
ATOM 728 C C . PHE A 1 92 ? -13.352 12.741 9.694 1.00 97.56 92 PHE A C 1
ATOM 730 O O . PHE A 1 92 ? -13.669 11.983 8.781 1.00 97.56 92 PHE A O 1
ATOM 737 N N . PHE A 1 93 ? -14.185 13.054 10.687 1.00 97.69 93 PHE A N 1
ATOM 738 C CA . PHE A 1 93 ? -15.576 12.613 10.786 1.00 97.69 93 PHE A CA 1
ATOM 739 C C . PHE A 1 93 ? -16.506 13.827 10.636 1.00 97.69 93 PHE A C 1
ATOM 741 O O . PHE A 1 93 ? -16.724 14.541 11.624 1.00 97.69 93 PHE A O 1
ATOM 748 N N . PRO A 1 94 ? -17.086 14.070 9.441 1.00 97.56 94 PRO A N 1
ATOM 749 C CA . PRO A 1 94 ? -17.897 15.260 9.176 1.00 97.56 94 PRO A CA 1
ATOM 750 C C . PRO A 1 94 ? -19.081 15.424 10.131 1.00 97.56 94 PRO A C 1
ATOM 752 O O . PRO A 1 94 ? -19.317 16.513 10.642 1.00 97.56 94 PRO A O 1
ATOM 755 N N . ALA A 1 95 ? -19.787 14.332 10.442 1.00 97.12 95 ALA A N 1
ATOM 756 C CA . ALA A 1 95 ? -20.991 14.368 11.275 1.00 97.12 95 ALA A CA 1
ATOM 757 C C . ALA A 1 95 ? -20.738 14.881 12.704 1.00 97.12 95 ALA A C 1
ATOM 759 O O . ALA A 1 95 ? -21.617 15.492 13.307 1.00 97.12 95 ALA A O 1
ATOM 760 N N . THR A 1 96 ? -19.549 14.628 13.255 1.00 96.56 96 THR A N 1
ATOM 761 C CA . THR A 1 96 ? -19.181 15.022 14.623 1.00 96.56 96 THR A CA 1
ATOM 762 C C . THR A 1 96 ? -18.134 16.130 14.657 1.00 96.56 96 THR A C 1
ATOM 764 O O . THR A 1 96 ? -17.669 16.479 15.743 1.00 96.56 96 THR A O 1
ATOM 767 N N . HIS A 1 97 ? -17.709 16.638 13.493 1.00 96.25 97 HIS A N 1
ATOM 768 C CA . HIS A 1 97 ? -16.572 17.552 13.341 1.00 96.25 97 HIS A CA 1
ATOM 769 C C . HIS A 1 97 ? -15.307 17.080 14.084 1.00 96.25 97 HIS A C 1
ATOM 771 O O . HIS A 1 97 ? -14.497 17.880 14.549 1.00 96.25 97 HIS A O 1
ATOM 777 N N . SER A 1 98 ? -15.145 15.765 14.247 1.00 95.62 98 SER A N 1
ATOM 778 C CA . SER A 1 98 ? -14.014 15.197 14.977 1.00 95.62 98 SER A CA 1
ATOM 779 C C . SER A 1 98 ? -12.857 14.947 14.024 1.00 95.62 98 SER A C 1
ATOM 781 O O . SER A 1 98 ? -13.045 14.363 12.960 1.00 95.62 98 SER A O 1
ATOM 783 N N . PHE A 1 99 ? -11.659 15.353 14.430 1.00 94.75 99 PHE A N 1
ATOM 784 C CA . PHE A 1 99 ? -10.434 15.200 13.657 1.00 94.75 99 PHE A CA 1
ATOM 785 C C . PHE A 1 99 ? -9.381 14.495 14.506 1.00 94.75 99 PHE A C 1
ATOM 787 O O . PHE A 1 99 ? -9.147 14.876 15.655 1.00 94.75 99 PHE A O 1
ATOM 794 N N . TYR A 1 100 ? -8.758 13.466 13.944 1.00 94.38 100 TYR A N 1
ATOM 795 C CA . TYR A 1 100 ? -7.650 12.755 14.570 1.00 94.38 100 TYR A CA 1
ATOM 796 C C . TYR A 1 100 ? -6.488 12.691 13.591 1.00 94.38 100 TYR A C 1
ATOM 798 O O . TYR A 1 100 ? -6.696 12.456 12.406 1.00 94.38 100 TYR A O 1
ATOM 806 N N . HIS A 1 101 ? -5.269 12.852 14.092 1.00 92.44 101 HIS A N 1
ATOM 807 C CA . HIS A 1 101 ? -4.057 12.697 13.301 1.00 92.44 101 HIS A CA 1
ATOM 808 C C . HIS A 1 101 ? -2.995 11.962 14.117 1.00 92.44 101 HIS A C 1
ATOM 810 O O . HIS A 1 101 ? -2.945 12.084 15.345 1.00 92.44 101 HIS A O 1
ATOM 816 N N . TRP A 1 102 ? -2.161 11.174 13.449 1.00 91.56 102 TRP A N 1
ATOM 817 C CA . TRP A 1 102 ? -1.073 10.433 14.078 1.00 91.56 102 TRP A CA 1
ATOM 818 C C . TRP A 1 102 ? 0.100 10.253 13.115 1.00 91.56 102 TRP A C 1
ATOM 820 O O . TRP A 1 102 ? -0.001 10.491 11.915 1.00 91.56 102 TRP A O 1
ATOM 830 N N . THR A 1 103 ? 1.234 9.836 13.674 1.00 89.75 103 THR A N 1
ATOM 831 C CA . THR A 1 103 ? 2.435 9.463 12.916 1.00 89.75 103 THR A CA 1
ATOM 832 C C . THR A 1 103 ? 2.859 8.067 13.343 1.00 89.75 103 THR A C 1
ATOM 834 O O . THR A 1 103 ? 2.576 7.654 14.470 1.00 89.75 103 THR A O 1
ATOM 837 N N . MET A 1 104 ? 3.558 7.351 12.468 1.00 84.38 104 MET A N 1
ATOM 838 C CA . MET A 1 104 ? 4.107 6.024 12.771 1.00 84.38 104 MET A CA 1
ATOM 839 C C . MET A 1 104 ? 5.612 6.065 13.077 1.00 84.38 104 MET A C 1
ATOM 841 O O . MET A 1 104 ? 6.259 5.027 13.106 1.00 84.38 104 MET A O 1
ATOM 845 N N . LYS A 1 105 ? 6.164 7.254 13.366 1.00 79.00 105 LYS A N 1
ATOM 846 C CA . LYS A 1 105 ? 7.611 7.494 13.533 1.00 79.00 105 LYS A CA 1
ATOM 847 C C . LYS A 1 105 ? 8.282 6.635 14.615 1.00 79.00 105 LYS A C 1
ATOM 849 O O . LYS A 1 105 ? 9.463 6.322 14.506 1.00 79.00 105 LYS A O 1
ATOM 854 N N . ASP A 1 106 ? 7.533 6.280 15.661 1.00 81.56 106 ASP A N 1
ATOM 855 C CA . ASP A 1 106 ? 8.025 5.494 16.800 1.00 81.56 106 ASP A CA 1
ATOM 856 C C . ASP A 1 106 ? 7.814 3.982 16.594 1.00 81.56 106 ASP A C 1
ATOM 858 O O . ASP A 1 106 ? 8.269 3.166 17.397 1.00 81.56 106 ASP A O 1
ATOM 862 N N . ILE A 1 107 ? 7.149 3.596 15.500 1.00 84.12 107 ILE A N 1
ATOM 863 C CA . ILE A 1 107 ? 7.006 2.210 15.070 1.00 84.12 107 ILE A CA 1
ATOM 864 C C . ILE A 1 107 ? 8.159 1.902 14.126 1.00 84.12 107 ILE A C 1
ATOM 866 O O . ILE A 1 107 ? 8.383 2.593 13.137 1.00 84.12 107 ILE A O 1
ATOM 870 N N . LYS A 1 108 ? 8.877 0.818 14.395 1.00 88.81 108 LYS A N 1
ATOM 871 C CA . LYS A 1 108 ? 9.903 0.307 13.481 1.00 88.81 108 LYS A CA 1
ATOM 872 C C . LYS A 1 108 ? 9.652 -1.166 13.212 1.00 88.81 108 LYS A C 1
ATOM 874 O O . LYS A 1 108 ? 9.424 -1.951 14.132 1.00 88.81 108 LYS A O 1
ATOM 879 N N . THR A 1 109 ? 9.719 -1.547 11.944 1.00 90.69 109 THR A N 1
ATOM 880 C CA . THR A 1 109 ? 9.674 -2.954 11.544 1.00 90.69 109 THR A CA 1
ATOM 881 C C . THR A 1 109 ? 11.102 -3.465 11.445 1.00 90.69 109 THR A C 1
ATOM 883 O O . THR A 1 109 ? 11.910 -2.925 10.690 1.00 90.69 109 THR A O 1
ATOM 886 N N . CYS A 1 110 ? 11.449 -4.488 12.218 1.00 91.25 110 CYS A N 1
ATOM 887 C CA . CYS A 1 110 ? 12.760 -5.112 12.161 1.00 91.25 110 CYS A CA 1
ATOM 888 C C . CYS A 1 110 ? 12.691 -6.435 11.395 1.00 91.25 110 CYS A C 1
ATOM 890 O O . CYS A 1 110 ? 11.933 -7.343 11.739 1.00 91.25 110 CYS A O 1
ATOM 892 N N . VAL A 1 111 ? 13.519 -6.524 10.357 1.00 92.06 111 VAL A N 1
ATOM 893 C CA . VAL A 1 111 ? 13.704 -7.701 9.514 1.00 92.06 111 VAL A CA 1
ATOM 894 C C . VAL A 1 111 ? 15.072 -8.300 9.822 1.00 92.06 111 VAL A C 1
ATOM 896 O O . VAL A 1 111 ? 16.091 -7.616 9.723 1.00 92.06 111 VAL A O 1
ATOM 899 N N . LYS A 1 112 ? 15.119 -9.573 10.211 1.00 91.00 112 LYS A N 1
ATOM 900 C CA . LYS A 1 112 ? 16.360 -10.315 10.502 1.00 91.00 112 LYS A CA 1
ATOM 901 C C . LYS A 1 112 ? 16.397 -11.611 9.700 1.00 91.00 112 LYS A C 1
ATOM 903 O O . LYS A 1 112 ? 15.370 -12.044 9.193 1.00 91.00 112 LYS A O 1
ATOM 908 N N . GLY A 1 113 ? 17.571 -12.229 9.594 1.00 88.19 113 GLY A N 1
ATOM 909 C CA . GLY A 1 113 ? 17.735 -13.563 8.999 1.00 88.19 113 GLY A CA 1
ATOM 910 C C . GLY A 1 113 ? 17.835 -13.600 7.471 1.00 88.19 113 GLY A C 1
ATOM 911 O O . GLY A 1 113 ? 18.192 -14.624 6.916 1.00 88.19 113 GLY A O 1
ATOM 912 N N . PHE A 1 114 ? 17.632 -12.478 6.776 1.00 84.50 114 PHE A N 1
ATOM 913 C CA . PHE A 1 114 ? 17.697 -12.402 5.306 1.00 84.50 114 PHE A CA 1
ATOM 914 C C . PHE A 1 114 ? 19.098 -12.613 4.701 1.00 84.50 114 PHE A C 1
ATOM 916 O O . PHE A 1 114 ? 19.212 -12.758 3.489 1.00 84.50 114 PHE A O 1
ATOM 923 N N . ILE A 1 115 ? 20.152 -12.639 5.526 1.00 85.00 115 ILE A N 1
ATOM 924 C CA . ILE A 1 115 ? 21.503 -13.067 5.117 1.00 85.00 115 ILE A CA 1
ATOM 925 C C . ILE A 1 115 ? 21.743 -14.525 5.533 1.00 85.00 115 ILE A C 1
ATOM 927 O O . ILE A 1 115 ? 22.193 -15.331 4.726 1.00 85.00 115 ILE A O 1
ATOM 931 N N . ILE A 1 116 ? 21.467 -14.865 6.799 1.00 86.88 116 ILE A N 1
ATOM 932 C CA . ILE A 1 116 ? 21.680 -16.202 7.368 1.00 86.88 116 ILE A CA 1
ATOM 933 C C . ILE A 1 116 ? 20.499 -16.542 8.282 1.00 86.88 116 ILE A C 1
ATOM 935 O O . ILE A 1 116 ? 20.278 -15.862 9.287 1.00 86.88 116 ILE A O 1
ATOM 939 N N . GLY A 1 117 ? 19.796 -17.630 7.963 1.00 87.19 117 GLY A N 1
ATOM 940 C CA . GLY A 1 117 ? 18.673 -18.153 8.743 1.00 87.19 117 GLY A CA 1
ATOM 941 C C . GLY A 1 117 ? 17.295 -17.817 8.156 1.00 87.19 117 GLY A C 1
ATOM 942 O O . GLY A 1 117 ? 17.193 -17.309 7.043 1.00 87.19 117 GLY A O 1
ATOM 943 N N . PRO A 1 118 ? 16.209 -18.142 8.875 1.00 86.62 118 PRO A N 1
ATOM 944 C CA . PRO A 1 118 ? 14.859 -17.804 8.442 1.00 86.62 118 PRO A CA 1
ATOM 945 C C . PRO A 1 118 ? 14.604 -16.298 8.574 1.00 86.62 118 PRO A C 1
ATOM 947 O O . PRO A 1 118 ? 14.946 -15.684 9.590 1.00 86.62 118 PRO A O 1
ATOM 950 N N . ILE A 1 119 ? 13.964 -15.708 7.560 1.00 88.81 119 ILE A N 1
ATOM 951 C CA . ILE A 1 119 ? 13.562 -14.300 7.609 1.00 88.81 119 ILE A CA 1
ATOM 952 C C . ILE A 1 119 ? 12.477 -14.133 8.670 1.00 88.81 119 ILE A C 1
ATOM 954 O O . ILE A 1 119 ? 11.443 -14.794 8.625 1.00 88.81 119 ILE A O 1
ATOM 958 N N . THR A 1 120 ? 12.707 -13.223 9.613 1.00 87.44 120 THR A N 1
ATOM 959 C CA . THR A 1 120 ? 11.739 -12.865 10.656 1.00 87.44 120 THR A CA 1
ATOM 960 C C . THR A 1 120 ? 11.428 -11.380 10.583 1.00 87.44 120 THR A C 1
ATOM 962 O O . THR A 1 120 ? 12.339 -10.563 10.444 1.00 87.44 120 THR A O 1
ATOM 965 N N . VAL A 1 121 ? 10.145 -11.037 10.689 1.00 86.25 121 VAL A N 1
ATOM 966 C CA . VAL A 1 121 ? 9.644 -9.660 10.660 1.00 86.25 121 VAL A CA 1
ATOM 967 C C . VAL A 1 121 ? 8.886 -9.406 11.957 1.00 86.25 121 VAL A C 1
ATOM 969 O O . VAL A 1 121 ? 7.972 -10.148 12.303 1.00 86.25 121 VAL A O 1
ATOM 972 N N . HIS A 1 122 ? 9.279 -8.376 12.698 1.00 84.94 122 HIS A N 1
ATOM 973 C CA . HIS A 1 122 ? 8.602 -7.969 13.929 1.00 84.94 122 HIS A CA 1
ATOM 974 C C . HIS A 1 122 ? 8.440 -6.456 13.972 1.00 84.94 122 HIS A C 1
ATOM 976 O O . HIS A 1 122 ? 9.340 -5.716 13.580 1.00 84.94 122 HIS A O 1
ATOM 982 N N . ASN A 1 123 ? 7.291 -6.009 14.468 1.00 81.44 123 ASN A N 1
ATOM 983 C CA . ASN A 1 123 ? 7.058 -4.607 14.780 1.00 81.44 123 ASN A CA 1
ATOM 984 C C . ASN A 1 123 ? 7.527 -4.353 16.219 1.00 81.44 123 ASN A C 1
ATOM 986 O O . ASN A 1 123 ? 7.167 -5.106 17.123 1.00 81.44 123 ASN A O 1
ATOM 990 N N . GLU A 1 124 ? 8.311 -3.303 16.436 1.00 77.31 124 GLU A N 1
ATOM 991 C CA . GLU A 1 124 ? 8.671 -2.804 17.765 1.00 77.31 124 GLU A CA 1
ATOM 992 C C . GLU A 1 124 ? 8.041 -1.420 17.974 1.00 77.31 124 GLU A C 1
ATOM 994 O O . GLU A 1 124 ? 8.060 -0.593 17.058 1.00 77.31 124 GLU A O 1
ATOM 999 N N . GLY A 1 125 ? 7.516 -1.165 19.176 1.00 63.66 125 GLY A N 1
ATOM 1000 C CA . GLY A 1 125 ? 6.939 0.120 19.578 1.00 63.66 125 GLY A CA 1
ATOM 1001 C C . GLY A 1 125 ? 5.868 -0.036 20.660 1.00 63.66 125 GLY A C 1
ATOM 1002 O O . GLY A 1 125 ? 5.336 -1.129 20.863 1.00 63.66 125 GLY A O 1
ATOM 1003 N N . ASP A 1 126 ? 5.545 1.060 21.341 1.00 51.66 126 ASP A N 1
ATOM 1004 C CA . ASP A 1 126 ? 4.454 1.101 22.313 1.00 51.66 126 ASP A CA 1
ATOM 1005 C C . ASP A 1 126 ? 3.132 1.434 21.612 1.00 51.66 126 ASP A C 1
ATOM 1007 O O . ASP A 1 126 ? 3.040 2.390 20.842 1.00 51.66 126 ASP A O 1
ATOM 1011 N N . CYS A 1 127 ? 2.074 0.678 21.909 1.00 49.25 127 CYS A N 1
ATOM 1012 C CA . CYS A 1 127 ? 0.714 1.063 21.548 1.00 49.25 127 CYS A CA 1
ATOM 1013 C C . CYS A 1 127 ? -0.230 0.823 22.726 1.00 49.25 127 CYS A C 1
ATOM 1015 O O . CYS A 1 127 ? -0.394 -0.306 23.190 1.00 49.25 127 CYS A O 1
ATOM 1017 N N . VAL A 1 128 ? -0.845 1.894 23.231 1.00 41.34 128 VAL A N 1
ATOM 1018 C CA . VAL A 1 128 ? -1.727 1.843 24.401 1.00 41.34 128 VAL A CA 1
ATOM 1019 C C . VAL A 1 128 ? -3.149 2.186 23.981 1.00 41.34 128 VAL A C 1
ATOM 1021 O O . VAL A 1 128 ? -3.457 3.332 23.666 1.00 41.34 128 VAL A O 1
ATOM 1024 N N . ILE A 1 129 ? -4.036 1.193 24.035 1.00 49.69 129 ILE A N 1
ATOM 1025 C CA . ILE A 1 129 ? -5.482 1.366 23.856 1.00 49.69 129 ILE A CA 1
ATOM 1026 C C . ILE A 1 129 ? -6.179 0.485 24.885 1.00 49.69 129 ILE A C 1
ATOM 1028 O O . ILE A 1 129 ? -5.896 -0.708 24.967 1.00 49.69 129 ILE A O 1
ATOM 1032 N N . LYS A 1 130 ? -7.080 1.056 25.684 1.00 41.78 130 LYS A N 1
ATOM 1033 C CA . LYS A 1 130 ? -7.836 0.323 26.706 1.00 41.78 130 LYS A CA 1
ATOM 1034 C C . LYS A 1 130 ? -9.333 0.562 26.528 1.00 41.78 130 LYS A C 1
ATOM 1036 O O . LYS A 1 130 ? -9.760 1.710 26.587 1.00 41.78 130 LYS A O 1
ATOM 1041 N N . ASP A 1 131 ? -10.092 -0.521 26.363 1.00 43.88 131 ASP A N 1
ATOM 1042 C CA . ASP A 1 131 ? -11.508 -0.647 26.745 1.00 43.88 131 ASP A CA 1
ATOM 1043 C C . ASP A 1 131 ? -11.887 -2.147 26.807 1.00 43.88 131 ASP A C 1
ATOM 1045 O O . ASP A 1 131 ? -11.547 -2.902 25.903 1.00 43.88 131 ASP A O 1
ATOM 1049 N N . GLY A 1 132 ? -12.528 -2.592 27.895 1.00 67.81 132 GLY A N 1
ATOM 1050 C CA . GLY A 1 132 ? -12.602 -3.978 28.408 1.00 67.81 132 GLY A CA 1
ATOM 1051 C C . GLY A 1 132 ? -13.440 -5.002 27.621 1.00 67.81 132 GLY A C 1
ATOM 1052 O O . GLY A 1 132 ? -14.057 -5.876 28.226 1.00 67.81 132 GLY A O 1
ATOM 1053 N N . ARG A 1 133 ? -13.473 -4.911 26.288 1.00 77.06 133 ARG A N 1
ATOM 1054 C CA . ARG A 1 133 ? -14.165 -5.828 25.364 1.00 77.06 133 ARG A CA 1
ATOM 1055 C C . ARG A 1 133 ? -13.329 -6.056 24.103 1.00 77.06 133 ARG A C 1
ATOM 1057 O O . ARG A 1 133 ? -12.461 -5.253 23.784 1.00 77.06 133 ARG A O 1
ATOM 1064 N N . VAL A 1 134 ? -13.595 -7.129 23.356 1.00 76.31 134 VAL A N 1
ATOM 1065 C CA . VAL A 1 134 ? -12.959 -7.335 22.042 1.00 76.31 134 VAL A CA 1
ATOM 1066 C C . VAL A 1 134 ? -13.573 -6.357 21.037 1.00 76.31 134 VAL A C 1
ATOM 1068 O O . VAL A 1 134 ? -14.779 -6.388 20.808 1.00 76.31 134 VAL A O 1
ATOM 1071 N N . ILE A 1 135 ? -12.748 -5.481 20.460 1.00 82.69 135 ILE A N 1
ATOM 1072 C CA . ILE A 1 135 ? -13.182 -4.414 19.531 1.00 82.69 135 ILE A CA 1
ATOM 1073 C C . ILE A 1 135 ? -12.839 -4.763 18.083 1.00 82.69 135 ILE A C 1
ATOM 1075 O O . ILE A 1 135 ? -13.509 -4.321 17.156 1.00 82.69 135 ILE A O 1
ATOM 1079 N N . TRP A 1 136 ? -11.816 -5.593 17.883 1.00 87.25 136 TRP A N 1
ATOM 1080 C CA . TRP A 1 136 ? -11.388 -6.044 16.568 1.00 87.25 136 TRP A CA 1
ATOM 1081 C C . TRP A 1 136 ? -10.674 -7.391 16.661 1.00 87.25 136 TRP A C 1
ATOM 1083 O O . TRP A 1 136 ? -10.103 -7.747 17.692 1.00 87.25 136 TRP A O 1
ATOM 1093 N N . THR A 1 137 ? -10.706 -8.154 15.573 1.00 84.75 137 THR A N 1
ATOM 1094 C CA . THR A 1 137 ? -9.977 -9.415 15.428 1.00 84.75 137 THR A CA 1
ATOM 1095 C C . THR A 1 137 ? -9.388 -9.488 14.028 1.00 84.75 137 THR A C 1
ATOM 1097 O O . THR A 1 137 ? -10.047 -9.142 13.047 1.00 84.75 137 THR A O 1
ATOM 1100 N N . ARG A 1 138 ? -8.143 -9.963 13.932 1.00 87.38 138 ARG A N 1
ATOM 1101 C CA . ARG A 1 138 ? -7.481 -10.202 12.650 1.00 87.38 138 ARG A CA 1
ATOM 1102 C C . ARG A 1 138 ? -8.235 -11.276 11.871 1.00 87.38 138 ARG A C 1
ATOM 1104 O O . ARG A 1 138 ? -8.414 -12.386 12.366 1.00 87.38 138 ARG A O 1
ATOM 1111 N N . LYS A 1 139 ? -8.594 -10.977 10.623 1.00 87.81 139 LYS A N 1
ATOM 1112 C CA . LYS A 1 139 ? -9.049 -12.001 9.678 1.00 87.81 139 LYS A CA 1
ATOM 1113 C C . LYS A 1 139 ? -7.843 -12.825 9.224 1.00 87.81 139 LYS A C 1
ATOM 1115 O O . LYS A 1 139 ? -6.863 -12.258 8.741 1.00 87.81 139 LYS A O 1
ATOM 1120 N N . ALA A 1 140 ? -7.905 -14.142 9.408 1.00 86.88 140 ALA A N 1
ATOM 1121 C CA . ALA A 1 140 ? -6.873 -15.041 8.905 1.00 86.88 140 ALA A CA 1
ATOM 1122 C C . ALA A 1 140 ? -6.787 -14.945 7.368 1.00 86.88 140 ALA A C 1
ATOM 1124 O O . ALA A 1 140 ? -7.817 -14.726 6.717 1.00 86.88 140 ALA A O 1
ATOM 1125 N N . PRO A 1 141 ? -5.582 -15.067 6.784 1.00 90.06 141 PRO A N 1
ATOM 1126 C CA . PRO A 1 141 ? -5.449 -15.176 5.341 1.00 90.06 141 PRO A CA 1
ATOM 1127 C C . PRO A 1 141 ? -6.107 -16.481 4.848 1.00 90.06 141 PRO A C 1
ATOM 1129 O O . PRO A 1 141 ? -6.390 -17.368 5.662 1.00 90.06 141 PRO A O 1
ATOM 1132 N N . PRO A 1 142 ? -6.395 -16.598 3.540 1.00 92.50 142 PRO A N 1
ATOM 1133 C CA . PRO A 1 142 ? -6.920 -17.832 2.963 1.00 92.50 142 PRO A CA 1
ATOM 1134 C C . PRO A 1 142 ? -6.006 -19.044 3.238 1.00 92.50 142 PRO A C 1
ATOM 1136 O O . PRO A 1 142 ? -4.812 -18.858 3.493 1.00 92.50 142 PRO A O 1
ATOM 1139 N N . PRO A 1 143 ? -6.537 -20.281 3.177 1.00 93.25 143 PRO A N 1
ATOM 1140 C CA . PRO A 1 143 ? -5.705 -21.483 3.186 1.00 93.25 143 PRO A CA 1
ATOM 1141 C C . PRO A 1 143 ? -4.589 -21.395 2.138 1.00 93.25 143 PRO A C 1
ATOM 1143 O O . PRO A 1 143 ? -4.793 -20.799 1.083 1.00 93.25 143 PRO A O 1
ATOM 1146 N N . GLU A 1 144 ? -3.424 -21.971 2.443 1.00 91.88 144 GLU A N 1
ATOM 1147 C CA . GLU A 1 144 ? -2.258 -22.022 1.544 1.00 91.88 144 GLU A CA 1
ATOM 1148 C C . GLU A 1 144 ? -1.659 -20.646 1.186 1.00 91.88 144 GLU A C 1
ATOM 1150 O O . GLU A 1 144 ? -0.835 -20.526 0.278 1.00 91.88 144 GLU A O 1
ATOM 1155 N N . SER A 1 145 ? -2.022 -19.585 1.919 1.00 90.25 145 SER A N 1
ATOM 1156 C CA . SER A 1 145 ? -1.481 -18.237 1.696 1.00 90.25 145 SER A CA 1
ATOM 1157 C C . SER A 1 145 ? 0.049 -18.168 1.762 1.00 90.25 145 SER A C 1
ATOM 1159 O O . SER A 1 145 ? 0.646 -17.311 1.117 1.00 90.25 145 SER A O 1
ATOM 1161 N N . GLU A 1 146 ? 0.705 -19.073 2.487 1.00 89.12 146 GLU A N 1
ATOM 1162 C CA . GLU A 1 146 ? 2.160 -19.203 2.561 1.00 89.12 146 GLU A CA 1
ATOM 1163 C C . GLU A 1 146 ? 2.815 -19.505 1.205 1.00 89.12 146 GLU A C 1
ATOM 1165 O O . GLU A 1 146 ? 3.971 -19.135 0.998 1.00 89.12 146 GLU A O 1
ATOM 1170 N N . LEU A 1 147 ? 2.072 -20.110 0.271 1.00 89.44 147 LEU A N 1
ATOM 1171 C CA . LEU A 1 147 ? 2.499 -20.341 -1.111 1.00 89.44 147 LEU A CA 1
ATOM 1172 C C . LEU A 1 147 ? 2.343 -19.084 -1.983 1.00 89.44 147 LEU A C 1
ATOM 1174 O O . LEU A 1 147 ? 2.961 -18.983 -3.037 1.00 89.44 147 LEU A O 1
ATOM 1178 N N . MET A 1 148 ? 1.551 -18.111 -1.523 1.00 89.31 148 MET A N 1
ATOM 1179 C CA . MET A 1 148 ? 1.170 -16.891 -2.240 1.00 89.31 148 MET A CA 1
ATOM 1180 C C . MET A 1 148 ? 1.523 -15.647 -1.415 1.00 89.31 148 MET A C 1
ATOM 1182 O O . MET A 1 148 ? 0.674 -14.819 -1.079 1.00 89.31 148 MET A O 1
ATOM 1186 N N . TYR A 1 149 ? 2.801 -15.530 -1.046 1.00 91.38 149 TYR A N 1
ATOM 1187 C CA . TYR A 1 149 ? 3.372 -14.366 -0.350 1.00 91.38 149 TYR A CA 1
ATOM 1188 C C . TYR A 1 149 ? 2.718 -14.004 0.994 1.00 91.38 149 TYR A C 1
ATOM 1190 O O . TYR A 1 149 ? 2.910 -12.886 1.477 1.00 91.38 149 TYR A O 1
ATOM 1198 N N . ASN A 1 150 ? 1.972 -14.924 1.616 1.00 92.88 150 ASN A N 1
ATOM 1199 C CA . ASN A 1 150 ? 1.135 -14.695 2.798 1.00 92.88 150 ASN A CA 1
ATOM 1200 C C . ASN A 1 150 ? 0.105 -13.567 2.597 1.00 92.88 150 ASN A C 1
ATOM 1202 O O . ASN A 1 150 ? -0.169 -12.786 3.517 1.00 92.88 150 ASN A O 1
ATOM 1206 N N . PHE A 1 151 ? -0.443 -13.434 1.386 1.00 94.25 151 PHE A N 1
ATOM 1207 C CA . PHE A 1 151 ? -1.460 -12.427 1.105 1.00 94.25 151 PHE A CA 1
ATOM 1208 C C . PHE A 1 151 ? -2.752 -12.663 1.901 1.00 94.25 151 PHE A C 1
ATOM 1210 O O . PHE A 1 151 ? -3.216 -13.786 2.094 1.00 94.25 151 PHE A O 1
ATOM 1217 N N . THR A 1 152 ? -3.364 -11.569 2.361 1.00 93.50 152 THR A N 1
ATOM 1218 C CA . THR A 1 152 ? -4.752 -11.587 2.838 1.00 93.50 152 THR A CA 1
ATOM 1219 C C . THR A 1 152 ? -5.706 -11.612 1.649 1.00 93.50 152 THR A C 1
ATOM 1221 O O . THR A 1 152 ? -5.321 -11.222 0.552 1.00 93.50 152 THR A O 1
ATOM 1224 N N . ALA A 1 153 ? -6.975 -11.972 1.871 1.00 92.31 153 ALA A N 1
ATOM 1225 C CA . ALA A 1 153 ? -7.999 -11.878 0.823 1.00 92.31 153 ALA A CA 1
ATOM 1226 C C . ALA A 1 153 ? -8.046 -10.474 0.189 1.00 92.31 153 ALA A C 1
ATOM 1228 O O . ALA A 1 153 ? -8.014 -10.344 -1.023 1.00 92.31 153 ALA A O 1
ATOM 1229 N N . MET A 1 154 ? -7.991 -9.419 1.012 1.00 92.25 154 MET A N 1
ATOM 1230 C CA . MET A 1 154 ? -7.939 -8.046 0.505 1.00 92.25 154 MET A CA 1
ATOM 1231 C C . MET A 1 154 ? -6.681 -7.774 -0.327 1.00 92.25 154 MET A C 1
ATOM 1233 O O . MET A 1 154 ? -6.784 -7.062 -1.307 1.00 92.25 154 MET A O 1
ATOM 1237 N N . ALA A 1 155 ? -5.516 -8.314 0.049 1.00 94.06 155 ALA A N 1
ATOM 1238 C CA . ALA A 1 155 ? -4.280 -8.112 -0.707 1.00 94.06 155 ALA A CA 1
ATOM 1239 C C . ALA A 1 155 ? -4.284 -8.837 -2.062 1.00 94.06 155 ALA A C 1
ATOM 1241 O O . ALA A 1 155 ? -3.686 -8.325 -2.999 1.00 94.06 155 ALA A O 1
ATOM 1242 N N . ILE A 1 156 ? -4.958 -9.989 -2.160 1.00 94.06 156 ILE A N 1
ATOM 1243 C CA . ILE A 1 156 ? -5.186 -10.694 -3.433 1.00 94.06 156 ILE A CA 1
ATOM 1244 C C . ILE A 1 156 ? -6.054 -9.827 -4.354 1.00 94.06 156 ILE A C 1
ATOM 1246 O O . ILE A 1 156 ? -5.699 -9.619 -5.507 1.00 94.06 156 ILE A O 1
ATOM 1250 N N . GLU A 1 157 ? -7.127 -9.250 -3.806 1.00 94.50 157 GLU A N 1
ATOM 1251 C CA . GLU A 1 157 ? -8.078 -8.401 -4.539 1.00 94.50 157 GLU A CA 1
ATOM 1252 C C . GLU A 1 157 ? -7.444 -7.096 -5.082 1.00 94.50 157 GLU A C 1
ATOM 1254 O O . GLU A 1 157 ? -7.995 -6.498 -5.998 1.00 94.50 157 GLU A O 1
ATOM 1259 N N . LEU A 1 158 ? -6.308 -6.621 -4.541 1.00 95.88 158 LEU A N 1
ATOM 1260 C CA . LEU A 1 158 ? -5.741 -5.309 -4.912 1.00 95.88 158 LEU A CA 1
ATOM 1261 C C . LEU A 1 158 ? -5.286 -5.221 -6.373 1.00 95.88 158 LEU A C 1
ATOM 1263 O O . LEU A 1 158 ? -5.373 -4.150 -6.959 1.00 95.88 158 LEU A O 1
ATOM 1267 N N . ASN A 1 159 ? -4.751 -6.304 -6.939 1.00 96.38 159 ASN A N 1
ATOM 1268 C CA . ASN A 1 159 ? -4.139 -6.284 -8.273 1.00 96.38 159 ASN A CA 1
ATOM 1269 C C . ASN A 1 159 ? -4.981 -7.023 -9.329 1.00 96.38 159 ASN A C 1
ATOM 1271 O O . ASN A 1 159 ? -4.507 -7.301 -10.439 1.00 96.38 159 ASN A O 1
ATOM 1275 N N . GLU A 1 160 ? -6.232 -7.352 -8.998 1.00 95.62 160 GLU A N 1
ATOM 1276 C CA . GLU A 1 160 ? -7.186 -7.900 -9.961 1.00 95.62 160 GLU A CA 1
ATOM 1277 C C . GLU A 1 160 ? -7.423 -6.881 -11.094 1.00 95.62 160 GLU A C 1
ATOM 1279 O O . GLU A 1 160 ? -7.563 -5.688 -10.815 1.00 95.62 160 GLU A O 1
ATOM 1284 N N . PRO A 1 161 ? -7.416 -7.301 -12.376 1.00 94.50 161 PRO A N 1
ATOM 1285 C CA . PRO A 1 161 ? -7.667 -6.395 -13.492 1.00 94.50 161 PRO A CA 1
ATOM 1286 C C . PRO A 1 161 ? -9.043 -5.731 -13.398 1.00 94.50 161 PRO A C 1
ATOM 1288 O O . PRO A 1 161 ? -10.048 -6.401 -13.173 1.00 94.50 161 PRO A O 1
ATOM 1291 N N . GLU A 1 162 ? -9.084 -4.426 -13.648 1.00 94.12 162 GLU A N 1
ATOM 1292 C CA . GLU A 1 162 ? -10.294 -3.610 -13.585 1.00 94.12 162 GLU A CA 1
ATOM 1293 C C . GLU A 1 162 ? -10.353 -2.694 -14.815 1.00 94.12 162 GLU A C 1
ATOM 1295 O O . GLU A 1 162 ? -9.340 -2.127 -15.233 1.00 94.12 162 GLU A O 1
ATOM 1300 N N . GLU A 1 163 ? -11.523 -2.596 -15.448 1.00 94.81 163 GLU A N 1
ATOM 1301 C CA . GLU A 1 163 ? -11.720 -1.737 -16.616 1.00 94.81 163 GLU A CA 1
ATOM 1302 C C . GLU A 1 163 ? -11.912 -0.275 -16.198 1.00 94.81 163 GLU A C 1
ATOM 1304 O O . GLU A 1 163 ? -12.501 0.018 -15.165 1.00 94.81 163 GLU A O 1
ATOM 1309 N N . GLY A 1 164 ? -11.466 0.658 -17.041 1.00 94.31 164 GLY A N 1
ATOM 1310 C CA . GLY A 1 164 ? -11.693 2.090 -16.820 1.00 94.31 164 GLY A CA 1
ATOM 1311 C C . GLY A 1 164 ? -10.706 2.765 -15.868 1.00 94.31 164 GLY A C 1
ATOM 1312 O O . GLY A 1 164 ? -10.831 3.973 -15.672 1.00 94.31 164 GLY A O 1
ATOM 1313 N N . VAL A 1 165 ? -9.714 2.033 -15.350 1.00 96.69 165 VAL A N 1
ATOM 1314 C CA . VAL A 1 165 ? -8.663 2.617 -14.512 1.00 96.69 165 VAL A CA 1
ATOM 1315 C C . VAL A 1 165 ? -7.760 3.579 -15.282 1.00 96.69 165 VAL A C 1
ATOM 1317 O O . VAL A 1 165 ? -7.593 3.478 -16.504 1.00 96.69 165 VAL A O 1
ATOM 1320 N N . ALA A 1 166 ? -7.150 4.524 -14.566 1.00 96.50 166 ALA A N 1
ATOM 1321 C CA . ALA A 1 166 ? -6.218 5.476 -15.161 1.00 96.50 166 ALA A CA 1
ATOM 1322 C C . ALA A 1 166 ? -5.032 4.765 -15.857 1.00 96.50 166 ALA A C 1
ATOM 1324 O O . ALA A 1 166 ? -4.560 3.737 -15.373 1.00 96.50 166 ALA A O 1
ATOM 1325 N N . PRO A 1 167 ? -4.451 5.328 -16.938 1.00 97.44 167 PRO A N 1
ATOM 1326 C CA . PRO A 1 167 ? -3.259 4.758 -17.585 1.00 97.44 167 PRO A CA 1
ATOM 1327 C C . PRO A 1 167 ? -2.039 4.609 -16.664 1.00 97.44 167 PRO A C 1
ATOM 1329 O O . PRO A 1 167 ? -1.105 3.880 -16.992 1.00 97.44 167 PRO A O 1
ATOM 1332 N N . THR A 1 168 ? -2.021 5.340 -15.550 1.00 97.94 168 THR A N 1
ATOM 1333 C CA . THR A 1 168 ? -0.982 5.306 -14.518 1.00 97.94 168 THR A CA 1
ATOM 1334 C C . THR A 1 168 ? -1.277 4.317 -13.391 1.00 97.94 168 THR A C 1
ATOM 1336 O O . THR A 1 168 ? -0.451 4.208 -12.489 1.00 97.94 168 THR A O 1
ATOM 1339 N N . ASP A 1 169 ? -2.420 3.617 -13.419 1.00 98.50 169 ASP A N 1
ATOM 1340 C CA . ASP A 1 169 ? -2.813 2.683 -12.364 1.00 98.50 169 ASP A CA 1
ATOM 1341 C C . ASP A 1 169 ? -1.844 1.494 -12.266 1.00 98.50 169 ASP A C 1
ATOM 1343 O O . ASP A 1 169 ? -1.491 0.876 -13.277 1.00 98.50 169 ASP A O 1
ATOM 1347 N N . SER A 1 170 ? -1.439 1.136 -11.044 1.00 98.06 170 SER A N 1
ATOM 1348 C CA . SER A 1 170 ? -0.510 0.032 -10.778 1.00 98.06 170 SER A CA 1
ATOM 1349 C C . SER A 1 170 ? -0.968 -1.310 -11.367 1.00 98.06 170 SER A C 1
ATOM 1351 O O . SER A 1 170 ? -0.115 -2.130 -11.711 1.00 98.06 170 SER A O 1
ATOM 1353 N N . ARG A 1 171 ? -2.277 -1.548 -11.564 1.00 97.75 171 ARG A N 1
ATOM 1354 C CA . ARG A 1 171 ? -2.781 -2.777 -12.216 1.00 97.75 171 ARG A CA 1
ATOM 1355 C C . ARG A 1 171 ? -2.320 -2.920 -13.665 1.00 97.75 171 ARG A C 1
ATOM 1357 O O . ARG A 1 171 ? -2.248 -4.046 -14.172 1.00 97.75 171 ARG A O 1
ATOM 1364 N N . LEU A 1 172 ? -2.030 -1.796 -14.327 1.00 97.62 172 LEU A N 1
ATOM 1365 C CA . LEU A 1 172 ? -1.524 -1.729 -15.698 1.00 97.62 172 LEU A CA 1
ATOM 1366 C C . LEU A 1 172 ? 0.004 -1.818 -15.764 1.00 97.62 172 LEU A C 1
ATOM 1368 O O . LEU A 1 172 ? 0.570 -1.825 -16.859 1.00 97.62 172 LEU A O 1
ATOM 1372 N N . ARG A 1 173 ? 0.689 -1.897 -14.615 1.00 97.75 173 ARG A N 1
ATOM 1373 C CA . ARG A 1 173 ? 2.146 -1.952 -14.555 1.00 97.75 173 ARG A CA 1
ATOM 1374 C C . ARG A 1 173 ? 2.650 -3.333 -15.020 1.00 97.75 173 ARG A C 1
ATOM 1376 O O . ARG A 1 173 ? 2.370 -4.353 -14.382 1.00 97.75 173 ARG A O 1
ATOM 1383 N N . PRO A 1 174 ? 3.383 -3.407 -16.144 1.00 97.88 174 PRO A N 1
ATOM 1384 C CA . PRO A 1 174 ? 3.615 -4.678 -16.828 1.00 97.88 174 PRO A CA 1
ATOM 1385 C C . PRO A 1 174 ? 4.607 -5.606 -16.110 1.00 97.88 174 PRO A C 1
ATOM 1387 O O . PRO A 1 174 ? 4.408 -6.818 -16.127 1.00 97.88 174 PRO A O 1
ATOM 1390 N N . ASP A 1 175 ? 5.625 -5.076 -15.423 1.00 98.31 175 ASP A N 1
ATOM 1391 C CA . ASP A 1 175 ? 6.561 -5.877 -14.616 1.00 98.31 175 ASP A CA 1
ATOM 1392 C C . ASP A 1 175 ? 5.849 -6.586 -13.452 1.00 98.31 175 ASP A C 1
ATOM 1394 O O . ASP A 1 175 ? 6.089 -7.769 -13.207 1.00 98.31 175 ASP A O 1
ATOM 1398 N N . MET A 1 176 ? 4.915 -5.899 -12.785 1.00 97.12 176 MET A N 1
ATOM 1399 C CA . MET A 1 176 ? 4.072 -6.487 -11.740 1.00 97.12 176 MET A CA 1
ATOM 1400 C C . MET A 1 176 ? 3.193 -7.617 -12.281 1.00 97.12 176 MET A C 1
ATOM 1402 O O . MET A 1 176 ? 3.144 -8.689 -11.676 1.00 97.12 176 MET A O 1
ATOM 1406 N N . ARG A 1 177 ? 2.538 -7.417 -13.434 1.00 97.25 177 ARG A N 1
ATOM 1407 C CA . ARG A 1 177 ? 1.674 -8.447 -14.037 1.00 97.25 177 ARG A CA 1
ATOM 1408 C C . ARG A 1 177 ? 2.461 -9.675 -14.491 1.00 97.25 177 ARG A C 1
ATOM 1410 O O . ARG A 1 177 ? 2.013 -10.799 -14.281 1.00 97.25 177 ARG A O 1
ATOM 1417 N N . LEU A 1 178 ? 3.630 -9.477 -15.099 1.00 98.12 178 LEU A N 1
ATOM 1418 C CA . LEU A 1 178 ? 4.508 -10.576 -15.511 1.00 98.12 178 LEU A CA 1
ATOM 1419 C C . LEU A 1 178 ? 4.983 -11.385 -14.300 1.00 98.12 178 LEU A C 1
ATOM 1421 O O . LEU A 1 178 ? 4.940 -12.614 -14.335 1.00 98.12 178 LEU A O 1
ATOM 1425 N N . MET A 1 179 ? 5.350 -10.704 -13.207 1.00 96.56 179 MET A N 1
ATOM 1426 C CA . MET A 1 179 ? 5.741 -11.360 -11.959 1.00 96.56 179 MET A CA 1
ATOM 1427 C C . MET A 1 179 ? 4.592 -12.185 -11.367 1.00 96.56 179 MET A C 1
ATOM 1429 O O . MET A 1 179 ? 4.803 -13.319 -10.947 1.00 96.56 179 MET A O 1
ATOM 1433 N N . GLU A 1 180 ? 3.379 -11.632 -11.354 1.00 94.75 180 GLU A N 1
ATOM 1434 C CA . GLU A 1 180 ? 2.185 -12.318 -10.854 1.00 94.75 180 GLU A CA 1
ATOM 1435 C C . GLU A 1 180 ? 1.845 -13.572 -11.676 1.00 94.75 180 GLU A C 1
ATOM 1437 O O . GLU A 1 180 ? 1.493 -14.604 -11.110 1.00 94.75 180 GLU A O 1
ATOM 1442 N N . ASN A 1 181 ? 2.049 -13.518 -12.995 1.00 96.12 181 ASN A N 1
ATOM 1443 C CA . ASN A 1 181 ? 1.894 -14.661 -13.899 1.00 96.12 181 ASN A CA 1
ATOM 1444 C C . ASN A 1 181 ? 3.056 -15.674 -13.822 1.00 96.12 181 ASN A C 1
ATOM 1446 O O . ASN A 1 181 ? 3.028 -16.695 -14.510 1.00 96.12 181 ASN A O 1
ATOM 1450 N N . GLY A 1 182 ? 4.084 -15.403 -13.012 1.00 95.81 182 GLY A N 1
ATOM 1451 C CA . GLY A 1 182 ? 5.247 -16.272 -12.834 1.00 95.81 182 GLY A CA 1
ATOM 1452 C C . GLY A 1 182 ? 6.322 -16.152 -13.921 1.00 95.81 182 GLY A C 1
ATOM 1453 O O . GLY A 1 182 ? 7.269 -16.941 -13.912 1.00 95.81 182 GLY A O 1
ATOM 1454 N N . ASP A 1 183 ? 6.228 -15.175 -14.828 1.00 97.69 183 ASP A N 1
ATOM 1455 C CA . ASP A 1 183 ? 7.271 -14.887 -15.821 1.00 97.69 183 ASP A CA 1
ATOM 1456 C C . ASP A 1 183 ? 8.328 -13.937 -15.241 1.00 97.69 183 ASP A C 1
ATOM 1458 O O . ASP A 1 183 ? 8.378 -12.732 -15.502 1.00 97.69 183 ASP A O 1
ATOM 1462 N N . TRP A 1 184 ? 9.189 -14.508 -14.403 1.00 95.81 184 TRP A N 1
ATOM 1463 C CA . TRP A 1 184 ? 10.235 -13.785 -13.681 1.00 95.81 184 TRP A CA 1
ATOM 1464 C C . TRP A 1 184 ? 11.276 -13.129 -14.590 1.00 95.81 184 TRP A C 1
ATOM 1466 O O . TRP A 1 184 ? 11.833 -12.091 -14.230 1.00 95.81 184 TRP A O 1
ATOM 1476 N N . ALA A 1 185 ? 11.576 -13.736 -15.739 1.00 97.75 185 ALA A N 1
ATOM 1477 C CA . ALA A 1 185 ? 12.573 -13.208 -16.662 1.00 97.75 185 ALA A CA 1
ATOM 1478 C C . ALA A 1 185 ? 12.037 -11.9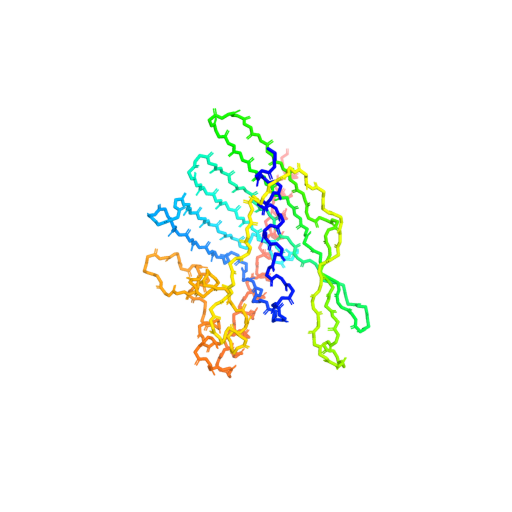44 -17.340 1.00 97.75 185 ALA A C 1
ATOM 1480 O O . ALA A 1 185 ? 12.644 -10.881 -17.207 1.00 97.75 185 ALA A O 1
ATOM 1481 N N . ALA A 1 186 ? 10.851 -12.033 -17.950 1.00 98.19 186 ALA A N 1
ATOM 1482 C CA . ALA A 1 186 ? 10.228 -10.888 -18.598 1.00 98.19 186 ALA A CA 1
ATOM 1483 C C . ALA A 1 186 ? 9.897 -9.771 -17.594 1.00 98.19 186 ALA A C 1
ATOM 1485 O O . ALA A 1 186 ? 10.080 -8.595 -17.904 1.00 98.19 186 ALA A O 1
ATOM 1486 N N . ALA A 1 187 ? 9.471 -10.115 -16.371 1.00 98.12 187 ALA A N 1
ATOM 1487 C CA . ALA A 1 187 ? 9.228 -9.133 -15.315 1.00 98.12 187 ALA A CA 1
ATOM 1488 C C . ALA A 1 187 ? 10.483 -8.313 -14.976 1.00 98.12 187 ALA A C 1
ATOM 1490 O O . ALA A 1 187 ? 10.404 -7.098 -14.803 1.00 98.12 187 ALA A O 1
ATOM 1491 N N . ASN A 1 188 ? 11.651 -8.960 -14.898 1.00 97.75 188 ASN A N 1
ATOM 1492 C CA . ASN A 1 188 ? 12.912 -8.275 -14.611 1.00 97.75 188 ASN A CA 1
ATOM 1493 C C . ASN A 1 188 ? 13.359 -7.368 -15.765 1.00 97.75 188 ASN A C 1
ATOM 1495 O O . ASN A 1 188 ? 13.799 -6.244 -15.506 1.00 97.75 188 ASN A O 1
ATOM 1499 N N . ASP A 1 189 ? 13.220 -7.826 -17.010 1.00 98.19 189 ASP A N 1
ATOM 1500 C CA . ASP A 1 189 ? 13.544 -7.029 -18.199 1.00 98.19 189 ASP A CA 1
ATOM 1501 C C . ASP A 1 189 ? 12.648 -5.786 -18.285 1.00 98.19 189 ASP A C 1
ATOM 1503 O O . ASP A 1 189 ? 13.120 -4.663 -18.483 1.00 98.19 189 ASP A O 1
ATOM 1507 N N . GLU A 1 190 ? 11.350 -5.965 -18.044 1.00 98.25 190 GLU A N 1
ATOM 1508 C CA . GLU A 1 190 ? 10.378 -4.880 -18.072 1.00 98.25 190 GLU A CA 1
ATOM 1509 C C . GLU A 1 190 ? 10.583 -3.891 -16.917 1.00 98.25 190 GLU A C 1
ATOM 1511 O O . GLU A 1 190 ? 10.530 -2.675 -17.115 1.00 98.25 190 GLU A O 1
ATOM 1516 N N . LYS A 1 191 ? 10.928 -4.389 -15.724 1.00 97.81 191 LYS A N 1
ATOM 1517 C CA . LYS A 1 191 ? 11.330 -3.554 -14.586 1.00 97.81 191 LYS A CA 1
ATOM 1518 C C . LYS A 1 191 ? 12.544 -2.692 -14.935 1.00 97.81 191 LYS A C 1
ATOM 1520 O O . LYS A 1 191 ? 12.544 -1.495 -14.647 1.00 97.81 191 LYS A O 1
ATOM 1525 N N . ALA A 1 192 ? 13.569 -3.268 -15.567 1.00 97.81 192 ALA A N 1
ATOM 1526 C CA . ALA A 1 192 ? 14.751 -2.518 -15.992 1.00 97.81 192 ALA A CA 1
ATOM 1527 C C . ALA A 1 192 ? 14.380 -1.419 -17.000 1.00 97.81 192 ALA A C 1
ATOM 1529 O O . ALA A 1 192 ? 14.772 -0.264 -16.819 1.00 97.81 192 ALA A O 1
ATOM 1530 N N . ARG A 1 193 ? 13.550 -1.749 -17.998 1.00 98.25 193 ARG A N 1
ATOM 1531 C CA . ARG A 1 193 ? 13.049 -0.803 -19.005 1.00 98.25 193 ARG A CA 1
ATOM 1532 C C . ARG A 1 193 ? 12.292 0.373 -18.376 1.00 98.25 193 ARG A C 1
ATOM 1534 O O . ARG A 1 193 ? 12.524 1.526 -18.751 1.00 98.25 193 ARG A O 1
ATOM 1541 N N . LEU A 1 194 ? 11.390 0.101 -17.429 1.00 97.75 194 LEU A N 1
ATOM 1542 C CA . LEU A 1 194 ? 10.600 1.121 -16.729 1.00 97.75 194 LEU A CA 1
ATOM 1543 C C . LEU A 1 194 ? 11.482 2.043 -15.879 1.00 97.75 194 LEU A C 1
ATOM 1545 O O . LEU A 1 194 ? 11.357 3.266 -15.964 1.00 97.75 194 LEU A O 1
ATOM 1549 N N . GLU A 1 195 ? 12.414 1.478 -15.110 1.00 96.06 195 GLU A N 1
ATOM 1550 C CA . GLU A 1 195 ? 13.334 2.263 -14.286 1.00 96.06 195 GLU A CA 1
ATOM 1551 C C . GLU A 1 195 ? 14.306 3.105 -15.131 1.00 96.06 195 GLU A C 1
ATOM 1553 O O . GLU A 1 195 ? 14.614 4.242 -14.772 1.00 96.06 195 GLU A O 1
ATOM 1558 N N . GLU A 1 196 ? 14.798 2.589 -16.262 1.00 97.19 196 GLU A N 1
ATOM 1559 C CA . GLU A 1 196 ? 15.639 3.356 -17.191 1.00 97.19 196 GLU A CA 1
ATOM 1560 C C . GLU A 1 196 ? 14.890 4.529 -17.808 1.00 97.19 196 GLU A C 1
ATOM 1562 O O . GLU A 1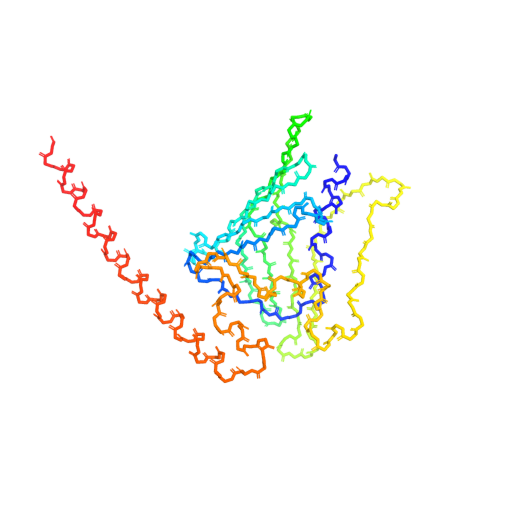 196 ? 15.419 5.645 -17.836 1.00 97.19 196 GLU A O 1
ATOM 1567 N N . LYS A 1 197 ? 13.645 4.301 -18.243 1.00 96.56 197 LYS A N 1
ATOM 1568 C CA . LYS A 1 197 ? 12.775 5.364 -18.748 1.00 96.56 197 LYS A CA 1
ATOM 1569 C C . LYS A 1 197 ? 12.585 6.449 -17.689 1.00 96.56 197 LYS A C 1
ATOM 1571 O O . LYS A 1 197 ? 12.820 7.622 -17.973 1.00 96.56 197 LYS A O 1
ATOM 1576 N N . GLN A 1 198 ? 12.243 6.057 -16.460 1.00 95.56 198 GLN A N 1
ATOM 1577 C CA . GLN A 1 198 ? 12.066 6.993 -15.353 1.00 95.56 198 GLN A CA 1
ATOM 1578 C C . GLN A 1 198 ? 13.346 7.798 -15.082 1.00 95.56 198 GLN A C 1
ATOM 1580 O O . GLN A 1 198 ? 13.288 9.023 -15.003 1.00 95.56 198 GLN A O 1
ATOM 1585 N N . ARG A 1 199 ? 14.514 7.143 -15.007 1.00 95.00 199 ARG A N 1
ATOM 1586 C CA . ARG A 1 199 ? 15.812 7.820 -14.822 1.00 95.00 199 ARG A CA 1
ATOM 1587 C C . ARG A 1 199 ? 16.093 8.838 -15.930 1.00 95.00 199 ARG A C 1
ATOM 1589 O O . ARG A 1 199 ? 16.552 9.947 -15.644 1.00 95.00 199 ARG A O 1
ATOM 1596 N N . ALA A 1 200 ? 15.828 8.473 -17.184 1.00 95.06 200 ALA A N 1
ATOM 1597 C CA . ALA A 1 200 ? 16.022 9.357 -18.327 1.00 95.06 200 ALA A CA 1
ATOM 1598 C C . ALA A 1 200 ? 15.090 10.576 -18.267 1.00 95.06 200 ALA A C 1
ATOM 1600 O O . ALA A 1 200 ? 15.541 11.701 -18.487 1.00 95.06 200 ALA A O 1
ATOM 1601 N N . ASP A 1 201 ? 13.818 10.371 -17.928 1.00 92.94 201 ASP A N 1
ATOM 1602 C CA . ASP A 1 201 ? 12.837 11.449 -17.833 1.00 92.94 201 ASP A CA 1
ATOM 1603 C C . ASP A 1 201 ? 13.135 12.371 -16.643 1.00 92.94 201 ASP A C 1
ATOM 1605 O O . ASP A 1 201 ? 13.186 13.587 -16.824 1.00 92.94 201 ASP A O 1
ATOM 1609 N N . THR A 1 202 ? 13.485 11.838 -15.466 1.00 90.12 202 THR A N 1
ATOM 1610 C CA . THR A 1 202 ? 13.941 12.646 -14.319 1.00 90.12 202 THR A CA 1
ATOM 1611 C C . THR A 1 202 ? 15.130 13.537 -14.683 1.00 90.12 202 THR A C 1
ATOM 1613 O O . THR A 1 202 ? 15.138 14.716 -14.327 1.00 90.12 202 THR A O 1
ATOM 1616 N N . LYS A 1 203 ? 16.113 13.023 -15.437 1.00 90.50 203 LYS A N 1
ATOM 1617 C CA . LYS A 1 203 ? 17.255 13.827 -15.899 1.00 90.50 203 LYS A CA 1
ATOM 1618 C C . LYS A 1 203 ? 16.813 14.977 -16.812 1.00 90.50 203 LYS A C 1
ATOM 1620 O O . LYS A 1 203 ? 17.310 16.088 -16.655 1.00 90.50 203 LYS A O 1
ATOM 1625 N N . LYS A 1 204 ? 15.867 14.740 -17.729 1.00 90.44 204 LYS A N 1
ATOM 1626 C CA . LYS A 1 204 ? 15.301 15.799 -18.586 1.00 90.44 204 LYS A CA 1
ATOM 1627 C C . LYS A 1 204 ? 14.573 16.860 -17.758 1.00 90.44 204 LYS A C 1
ATOM 1629 O O . LYS A 1 204 ? 14.820 18.044 -17.953 1.00 90.44 204 LYS A O 1
ATOM 1634 N N . TYR A 1 205 ? 13.726 16.451 -16.810 1.00 85.62 205 TYR A N 1
ATOM 1635 C CA . TYR A 1 205 ? 12.996 17.378 -15.938 1.00 85.62 205 TYR A CA 1
ATOM 1636 C C . TYR A 1 205 ? 13.924 18.238 -15.079 1.00 85.62 205 TYR A C 1
ATOM 1638 O O . TYR A 1 205 ? 13.669 19.428 -14.921 1.00 85.62 205 TYR A O 1
ATOM 1646 N N . GLN A 1 206 ? 15.016 17.673 -14.557 1.00 85.06 206 GLN A N 1
ATOM 1647 C CA . GLN A 1 206 ? 16.013 18.442 -13.807 1.00 85.06 206 GLN A CA 1
ATOM 1648 C C . GLN A 1 206 ? 16.669 19.526 -14.669 1.00 85.06 206 GLN A C 1
ATOM 1650 O O . GLN A 1 206 ? 16.817 20.653 -14.206 1.00 85.06 206 GLN A O 1
ATOM 1655 N 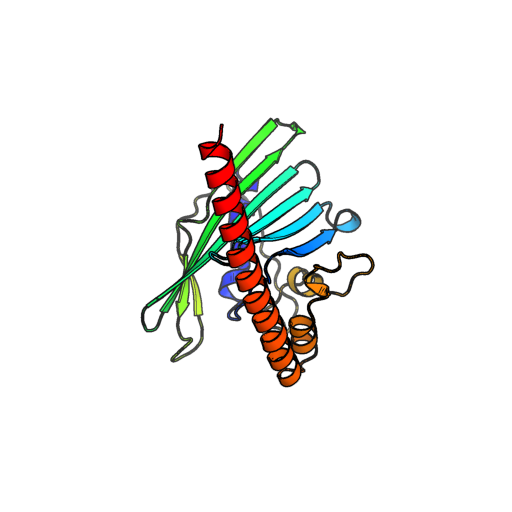N . VAL A 1 207 ? 17.013 19.212 -15.923 1.00 84.75 207 VAL A N 1
ATOM 1656 C CA . VAL A 1 207 ? 17.572 20.194 -16.866 1.00 84.75 207 VAL A CA 1
ATOM 1657 C C . VAL A 1 207 ? 16.553 21.294 -17.177 1.00 84.75 207 VAL A C 1
ATOM 1659 O O . VAL A 1 207 ? 16.867 22.465 -16.991 1.00 84.75 207 VAL A O 1
ATOM 1662 N N . MET A 1 208 ? 15.317 20.934 -17.543 1.00 83.25 208 MET A N 1
ATOM 1663 C CA . MET A 1 208 ? 14.256 21.911 -17.845 1.00 83.25 208 MET A CA 1
ATOM 1664 C C . MET A 1 208 ? 13.939 22.822 -16.651 1.00 83.25 208 MET A C 1
ATOM 1666 O O . MET A 1 208 ? 13.714 24.021 -16.818 1.00 83.25 208 MET A O 1
ATOM 1670 N N . ARG A 1 209 ? 13.935 22.272 -15.430 1.00 83.75 209 ARG A N 1
ATOM 1671 C CA . ARG A 1 209 ? 13.717 23.050 -14.206 1.00 83.75 209 ARG A CA 1
ATOM 1672 C C . ARG A 1 209 ? 14.838 24.063 -13.979 1.00 83.75 209 ARG A C 1
ATOM 1674 O O . ARG A 1 209 ? 14.539 25.218 -13.712 1.00 83.75 209 ARG A O 1
ATOM 1681 N N . LEU A 1 210 ? 16.099 23.656 -14.138 1.00 81.75 210 LEU A N 1
ATOM 1682 C CA . LEU A 1 210 ? 17.245 24.564 -14.020 1.00 81.75 210 LEU A CA 1
ATOM 1683 C C . LEU A 1 210 ? 17.195 25.687 -15.064 1.00 81.75 210 LEU A C 1
ATOM 1685 O O . LEU A 1 210 ? 17.443 26.840 -14.727 1.00 81.75 210 LEU A O 1
ATOM 1689 N N . GLU A 1 211 ? 16.843 25.374 -16.313 1.00 81.06 211 GLU A N 1
ATOM 1690 C CA . GLU A 1 211 ? 16.671 26.378 -17.372 1.00 81.06 211 GLU A CA 1
ATOM 1691 C C . GLU A 1 211 ? 15.556 27.377 -17.031 1.00 81.06 211 GLU A C 1
ATOM 1693 O O . GLU A 1 211 ? 15.742 28.586 -17.181 1.00 81.06 211 GLU A O 1
ATOM 1698 N N . THR A 1 212 ? 14.430 26.884 -16.508 1.00 79.75 212 THR A N 1
ATOM 1699 C CA . THR A 1 212 ? 13.298 27.718 -16.073 1.00 79.75 212 THR A CA 1
ATOM 1700 C C . THR A 1 212 ? 13.682 28.613 -14.892 1.00 79.75 212 THR A C 1
ATOM 1702 O O . THR A 1 212 ? 13.398 29.808 -14.912 1.00 79.75 212 THR A O 1
ATOM 1705 N N . ASP A 1 213 ? 14.374 28.069 -13.887 1.00 79.69 213 ASP A N 1
ATOM 1706 C CA . ASP A 1 213 ? 14.835 28.822 -12.715 1.00 79.69 213 ASP A CA 1
ATOM 1707 C C . ASP A 1 213 ? 15.826 29.931 -13.123 1.00 79.69 213 ASP A C 1
ATOM 1709 O O . ASP A 1 213 ? 15.734 31.057 -12.630 1.00 79.69 213 ASP A O 1
ATOM 1713 N N . ILE A 1 214 ? 16.726 29.656 -14.077 1.00 77.12 214 ILE A N 1
ATOM 1714 C CA . ILE A 1 214 ? 17.638 30.661 -14.651 1.00 77.12 214 ILE A CA 1
ATOM 1715 C C . ILE A 1 214 ? 16.851 31.755 -15.384 1.00 77.12 214 ILE A C 1
ATOM 1717 O O . ILE A 1 214 ? 17.134 32.937 -15.199 1.00 77.12 214 ILE A O 1
ATOM 1721 N N . GLN A 1 215 ? 15.852 31.396 -16.196 1.00 69.12 215 GLN A N 1
ATOM 1722 C CA . GLN A 1 215 ? 15.024 32.378 -16.903 1.00 69.12 215 GLN A CA 1
ATOM 1723 C C . GLN A 1 215 ? 14.210 33.259 -15.948 1.00 69.12 215 GLN A C 1
ATOM 1725 O O . GLN A 1 215 ? 14.125 34.471 -16.161 1.00 69.12 215 GLN A O 1
ATOM 1730 N N . LEU A 1 216 ? 13.655 32.684 -14.878 1.00 72.56 216 LEU A N 1
ATOM 1731 C CA . LEU A 1 216 ? 12.957 33.435 -13.832 1.00 72.56 216 LEU A CA 1
ATOM 1732 C C . LEU A 1 216 ? 13.908 34.398 -13.111 1.00 72.56 216 LEU A C 1
ATOM 1734 O O . LEU A 1 216 ? 13.561 35.561 -12.924 1.00 72.56 216 LEU A O 1
ATOM 1738 N N . GLN A 1 217 ? 15.125 33.960 -12.774 1.00 69.06 217 GLN A N 1
ATOM 1739 C CA . GLN A 1 217 ? 16.135 34.839 -12.176 1.00 69.06 217 GLN A CA 1
ATOM 1740 C C . GLN A 1 217 ? 16.547 35.977 -13.113 1.00 69.06 217 GLN A C 1
ATOM 1742 O O . GLN A 1 217 ? 16.649 37.114 -12.667 1.00 69.06 217 GLN A O 1
ATOM 1747 N N . ILE A 1 218 ? 16.747 35.701 -14.404 1.00 70.44 218 ILE A N 1
ATOM 1748 C CA . ILE A 1 218 ? 17.058 36.737 -15.397 1.00 70.44 218 ILE A CA 1
ATOM 1749 C C . ILE A 1 218 ? 15.902 37.738 -15.499 1.00 70.44 218 ILE A C 1
ATOM 1751 O O . ILE A 1 218 ? 16.148 38.935 -15.472 1.00 70.44 218 ILE A O 1
ATOM 1755 N N . THR A 1 219 ? 14.653 37.272 -15.549 1.00 68.62 219 THR A N 1
ATOM 1756 C CA . THR A 1 219 ? 13.471 38.147 -15.655 1.00 68.62 219 THR A CA 1
ATOM 1757 C C . THR A 1 219 ? 13.339 39.072 -14.441 1.00 68.62 219 THR A C 1
ATOM 1759 O O . THR A 1 219 ? 13.115 40.263 -14.614 1.00 68.62 219 THR A O 1
ATOM 1762 N N . ILE A 1 220 ? 13.581 38.560 -13.229 1.00 67.25 220 ILE A N 1
ATOM 1763 C CA . ILE A 1 220 ? 13.547 39.346 -11.982 1.00 67.25 220 ILE A CA 1
ATOM 1764 C C . ILE A 1 220 ? 14.678 40.390 -11.913 1.00 67.25 220 ILE A C 1
ATOM 1766 O O . ILE A 1 220 ? 14.538 41.394 -11.228 1.00 67.25 220 ILE A O 1
ATOM 1770 N N . VAL A 1 221 ? 15.810 40.173 -12.592 1.00 65.44 221 VAL A N 1
ATOM 1771 C CA . VAL A 1 221 ? 16.960 41.102 -12.573 1.00 65.44 221 VAL A CA 1
ATOM 1772 C C . VAL A 1 221 ? 16.809 42.251 -13.585 1.00 65.44 221 VAL A C 1
ATOM 1774 O O . VAL A 1 221 ? 17.541 43.236 -13.496 1.00 65.44 221 VAL A O 1
ATOM 1777 N N . ILE A 1 222 ? 15.891 42.139 -14.551 1.00 64.12 222 ILE A N 1
ATOM 1778 C CA . ILE A 1 222 ? 15.682 43.145 -15.610 1.00 64.12 222 ILE A CA 1
ATOM 1779 C C . ILE A 1 222 ? 14.477 44.070 -15.303 1.00 64.12 222 ILE A C 1
ATOM 1781 O O . ILE A 1 222 ? 14.267 45.046 -16.025 1.00 64.12 222 ILE A O 1
ATOM 1785 N N . GLU A 1 223 ? 13.725 43.809 -14.226 1.00 53.50 223 GLU A N 1
ATOM 1786 C CA . GLU A 1 223 ? 12.679 44.691 -13.663 1.00 53.50 223 GLU A CA 1
ATOM 1787 C C . GLU A 1 223 ? 13.187 45.480 -12.445 1.00 53.50 223 GLU A C 1
ATOM 1789 O O . GLU A 1 223 ? 12.824 46.675 -12.336 1.00 53.50 223 GLU A O 1
#

Organism: NCBI:txid637853

Secondary structure (DSSP, 8-state):
-HHHHHHHHHTTSSGGG--SPPPPPPTT-EEEEEETTTTSEEEEEEEEEETTEEEEEEEEETTEEEEEEEEEEEEEETTEEEEEEESEEEEEEGGGTEEEEEE-TT-EEEEE-SSSS--EEEEES------SS----PPPPPTTGGGTTT--HHHHHTTS--TT--TTBGGG-HHHHHHHTT-HHHHHHHHHHHHHHHHHHHHHHHHHHHHHHHHHHHHHHH-